Protein AF-A0AAE9XPX9-F1 (afdb_monomer_lite)

pLDDT: mean 82.04, std 15.05, range [32.22, 97.25]

Organism: NCBI:txid3024400

Sequence (185 aa):
MKLAYLGEAKTGGEPWAVAVLVIADPDRHWPAVDKAFVQIRKAHLMPKDRATCTFNPKEIFHGSGTFARDRYEFETRLALLEALTSLPTALGLKLFVAAVPAENCTQEDARTLVLEAYETEEAVALVTDTESSLKASPIGPPLMADRATSPLLQLADIVAFIAKRAAAEKEDTMELYERLLPAFA

Foldseek 3Di:
DKDWAWAWDDDPPAFKTKIKIKIDDCVQPVVVLVVLLLVLLVVLHDPVLSVPDQQQQCCLQPVDPSRNVVVHDNVSSLVSLLSLLLSLVVSVIAMAMEMETPVVDDNVVNVQVSVVCVVVVNFDQYDHDPPDDDDHDDDPDDPDDDSRPDSSNSSRNSLNVLSSVVVVVPPSRVVSNVSNVSNSD

Structure (mmCIF, N/CA/C/O backbone):
data_AF-A0AAE9XPX9-F1
#
_entry.id   AF-A0AAE9XPX9-F1
#
loop_
_atom_site.group_PDB
_atom_site.id
_atom_site.type_symbol
_atom_site.label_atom_id
_atom_site.label_alt_id
_atom_site.label_comp_id
_atom_site.label_asym_id
_atom_site.label_entity_id
_atom_site.label_seq_id
_atom_site.pdbx_PDB_ins_code
_atom_site.Cartn_x
_atom_site.Cartn_y
_atom_site.Cartn_z
_atom_site.occupancy
_atom_site.B_iso_or_equiv
_atom_site.auth_seq_id
_atom_site.auth_comp_id
_atom_site.auth_asym_id
_atom_site.auth_atom_id
_atom_site.pdbx_PDB_model_num
ATOM 1 N N . MET A 1 1 ? -13.663 -13.914 12.545 1.00 78.81 1 MET A N 1
ATOM 2 C CA . MET A 1 1 ? -12.474 -13.344 13.231 1.00 78.81 1 MET A CA 1
ATOM 3 C C . MET A 1 1 ? -11.950 -12.209 12.362 1.00 78.81 1 MET A C 1
ATOM 5 O O . MET A 1 1 ? -12.024 -12.359 11.154 1.00 78.81 1 MET A O 1
ATOM 9 N N . LYS A 1 2 ? -11.465 -11.092 12.916 1.00 85.44 2 LYS A N 1
ATOM 10 C CA . LYS A 1 2 ? -10.826 -10.021 12.125 1.00 85.44 2 LYS A CA 1
ATOM 11 C C . LYS A 1 2 ? -9.328 -9.993 12.428 1.00 85.44 2 LYS A C 1
ATOM 13 O O . LYS A 1 2 ? -8.946 -10.177 13.581 1.00 85.44 2 LYS A O 1
ATOM 18 N N . LEU A 1 3 ? -8.508 -9.787 11.404 1.00 84.44 3 LEU A N 1
ATOM 19 C CA . LEU A 1 3 ? -7.070 -9.551 11.510 1.00 84.44 3 LEU A CA 1
ATOM 20 C C . LEU A 1 3 ? -6.768 -8.108 11.103 1.00 84.44 3 LEU A C 1
ATOM 22 O O . LEU A 1 3 ? -7.425 -7.569 10.211 1.00 84.44 3 LEU A O 1
ATOM 26 N N . ALA A 1 4 ? -5.776 -7.508 11.753 1.00 85.44 4 ALA A N 1
ATOM 27 C CA . ALA A 1 4 ? -5.334 -6.150 11.484 1.00 85.44 4 ALA A CA 1
ATOM 28 C C . ALA A 1 4 ? -3.869 -6.164 11.031 1.00 85.44 4 ALA A C 1
ATOM 30 O O . ALA A 1 4 ? -3.025 -6.791 11.673 1.00 85.44 4 ALA A O 1
ATOM 31 N N . TYR A 1 5 ? -3.577 -5.491 9.920 1.00 87.06 5 TYR A N 1
ATOM 32 C CA . TYR A 1 5 ? -2.234 -5.390 9.347 1.00 87.06 5 TYR A CA 1
ATOM 33 C C . TYR A 1 5 ? -1.791 -3.939 9.383 1.00 87.06 5 TYR A C 1
ATOM 35 O O . TYR A 1 5 ? -2.447 -3.084 8.794 1.00 87.06 5 TYR A O 1
ATOM 43 N N . LEU A 1 6 ? -0.690 -3.678 10.081 1.00 87.50 6 LEU A N 1
ATOM 44 C CA . LEU A 1 6 ? -0.145 -2.340 10.257 1.00 87.50 6 LEU A CA 1
ATOM 45 C C . LEU A 1 6 ? 1.004 -2.114 9.270 1.00 87.50 6 LEU A C 1
ATOM 47 O O . LEU A 1 6 ? 2.028 -2.791 9.348 1.00 87.50 6 LEU A O 1
ATOM 51 N N . GLY A 1 7 ? 0.813 -1.178 8.348 1.00 84.88 7 GLY A N 1
ATOM 52 C CA . GLY A 1 7 ? 1.843 -0.659 7.457 1.00 84.88 7 GLY A CA 1
ATOM 53 C C . GLY A 1 7 ? 2.277 0.720 7.922 1.00 84.88 7 GLY A C 1
ATOM 54 O O . GLY A 1 7 ? 1.459 1.513 8.383 1.00 84.88 7 GLY A O 1
ATOM 55 N N . GLU A 1 8 ? 3.563 1.020 7.805 1.00 86.25 8 GLU A N 1
ATOM 56 C CA . GLU A 1 8 ? 4.108 2.282 8.294 1.00 86.25 8 GLU A CA 1
ATOM 57 C C . GLU A 1 8 ? 5.071 2.880 7.275 1.00 86.25 8 GLU A C 1
ATOM 59 O O . GLU A 1 8 ? 5.877 2.187 6.648 1.00 86.25 8 GLU A O 1
ATOM 64 N N . ALA A 1 9 ? 5.015 4.199 7.133 1.00 83.50 9 ALA A N 1
ATOM 65 C CA . ALA A 1 9 ? 5.907 4.945 6.270 1.00 83.50 9 ALA A CA 1
ATOM 66 C C . ALA A 1 9 ? 6.604 6.042 7.078 1.00 83.50 9 ALA A C 1
ATOM 68 O O . ALA A 1 9 ? 6.026 7.085 7.379 1.00 83.50 9 ALA A O 1
ATOM 69 N N . LYS A 1 10 ? 7.889 5.815 7.371 1.00 77.38 10 LYS A N 1
ATOM 70 C CA . LYS A 1 10 ? 8.820 6.829 7.872 1.00 77.38 10 LYS A CA 1
ATOM 71 C C . LYS A 1 10 ? 10.143 6.726 7.125 1.00 77.38 10 LYS A C 1
ATOM 73 O O . LYS A 1 10 ? 10.694 5.641 6.948 1.00 77.38 10 LYS A O 1
ATOM 78 N N . THR A 1 11 ? 10.665 7.860 6.691 1.00 64.19 11 THR A N 1
ATOM 79 C CA . THR A 1 11 ? 12.000 7.961 6.095 1.00 64.19 11 THR A CA 1
ATOM 80 C C . THR A 1 11 ? 12.722 9.124 6.752 1.00 64.19 11 THR A C 1
ATOM 82 O O . THR A 1 11 ? 12.109 10.136 7.086 1.00 64.19 11 THR A O 1
ATOM 85 N N . GLY A 1 12 ? 14.018 8.952 7.021 1.00 67.50 12 GLY A N 1
ATOM 86 C CA . GLY A 1 12 ? 14.812 9.973 7.701 1.00 67.50 12 GLY A CA 1
ATOM 87 C C . GLY A 1 12 ? 14.760 11.300 6.942 1.00 67.50 12 GLY A C 1
ATOM 88 O O . GLY A 1 12 ? 15.121 11.338 5.769 1.00 67.50 12 GLY A O 1
ATOM 89 N N . GLY A 1 13 ? 14.302 12.357 7.616 1.00 74.75 13 GLY A N 1
ATOM 90 C CA . GLY A 1 13 ? 14.213 13.711 7.064 1.00 74.75 13 GLY A CA 1
ATOM 91 C C . GLY A 1 13 ? 12.914 14.056 6.326 1.00 74.75 13 GLY A C 1
ATOM 92 O O . GLY A 1 13 ? 12.834 15.143 5.767 1.00 74.75 13 GLY A O 1
ATOM 93 N N . GLU A 1 14 ? 11.907 13.177 6.302 1.00 78.00 14 GLU A N 1
ATOM 94 C CA . GLU A 1 14 ? 10.596 13.508 5.723 1.00 78.00 14 GLU A CA 1
ATOM 95 C C . GLU A 1 14 ? 9.647 14.144 6.753 1.00 78.00 14 GLU A C 1
ATOM 97 O O . GLU A 1 14 ? 9.681 13.750 7.919 1.00 78.00 14 GLU A O 1
ATOM 102 N N . PRO A 1 15 ? 8.783 1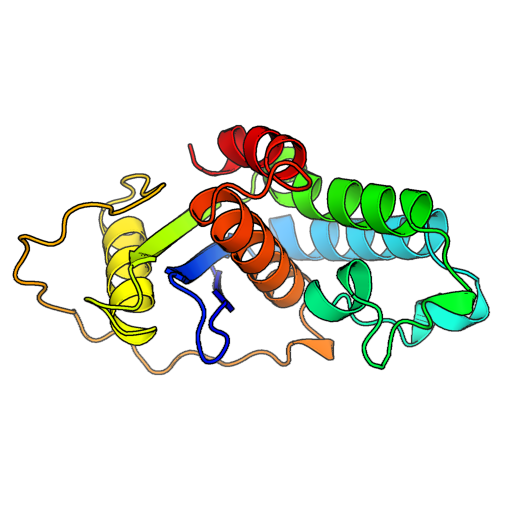5.093 6.336 1.00 85.38 15 PRO A N 1
ATOM 103 C CA . PRO A 1 15 ? 7.971 15.897 7.250 1.00 85.38 15 PRO A CA 1
ATOM 104 C C . PRO A 1 15 ? 6.750 15.167 7.817 1.00 85.38 15 PRO A C 1
ATOM 106 O O . PRO A 1 15 ? 6.039 15.750 8.622 1.00 85.38 15 PRO A O 1
ATOM 109 N N . TRP A 1 16 ? 6.505 13.908 7.441 1.00 86.19 16 TRP A N 1
ATOM 110 C CA . TRP A 1 16 ? 5.328 13.149 7.870 1.00 86.19 16 TRP A CA 1
ATOM 111 C C . TRP A 1 16 ? 5.694 11.728 8.298 1.00 86.19 16 TRP A C 1
ATOM 113 O O . TRP A 1 16 ? 6.462 11.037 7.622 1.00 86.19 16 TRP A O 1
ATOM 123 N N . ALA A 1 17 ? 5.095 11.278 9.398 1.00 87.06 17 ALA A N 1
ATOM 124 C CA . ALA A 1 17 ? 5.004 9.873 9.769 1.00 87.06 17 ALA A CA 1
ATOM 125 C C . ALA A 1 17 ? 3.582 9.380 9.487 1.00 87.06 17 ALA A C 1
ATOM 127 O O . ALA A 1 17 ? 2.612 10.034 9.866 1.00 87.06 17 ALA A O 1
ATOM 128 N N . VAL A 1 18 ? 3.461 8.235 8.811 1.00 88.06 18 VAL A N 1
ATOM 129 C CA . VAL A 1 18 ? 2.159 7.651 8.465 1.00 88.06 18 VAL A CA 1
ATOM 130 C C . VAL A 1 18 ? 2.067 6.213 8.948 1.00 88.06 18 VAL A C 1
ATOM 132 O O . VAL A 1 18 ? 2.993 5.430 8.731 1.00 88.06 18 VAL A O 1
ATOM 135 N N . ALA A 1 19 ? 0.933 5.870 9.550 1.00 89.69 19 ALA A N 1
ATOM 136 C CA . ALA A 1 19 ? 0.540 4.514 9.899 1.00 89.69 19 ALA A CA 1
ATOM 137 C C . ALA A 1 19 ? -0.789 4.171 9.219 1.00 89.69 19 ALA A C 1
ATOM 139 O O . ALA A 1 19 ? -1.696 4.999 9.143 1.00 89.69 19 ALA A O 1
ATOM 140 N N . VAL A 1 20 ? -0.902 2.946 8.717 1.00 89.88 20 VAL A N 1
ATOM 141 C CA . VAL A 1 20 ? -2.097 2.431 8.049 1.00 89.88 20 VAL A CA 1
ATOM 142 C C . VAL A 1 20 ? -2.462 1.089 8.639 1.00 89.88 20 VAL A C 1
ATOM 144 O O . VAL A 1 20 ? -1.634 0.182 8.669 1.00 89.88 20 VAL A O 1
ATOM 147 N N . LEU A 1 21 ? -3.717 0.938 9.041 1.00 89.81 21 LEU A N 1
ATOM 148 C CA . LEU A 1 21 ? -4.274 -0.321 9.503 1.00 89.81 21 LEU A CA 1
ATOM 149 C C . LEU A 1 21 ? -5.244 -0.874 8.457 1.00 89.81 21 LEU A C 1
ATOM 151 O O . LEU A 1 21 ? -6.243 -0.237 8.132 1.00 89.81 21 LEU A O 1
ATOM 155 N N . VAL A 1 22 ? -4.968 -2.072 7.946 1.00 90.06 22 VAL A N 1
ATOM 156 C CA . VAL A 1 22 ? -5.873 -2.815 7.057 1.00 90.06 22 VAL A CA 1
ATOM 157 C C . VAL A 1 22 ? -6.615 -3.859 7.879 1.00 90.06 22 VAL A C 1
ATOM 159 O O . VAL A 1 22 ? -5.985 -4.748 8.457 1.00 90.06 22 VAL A O 1
ATOM 162 N N . ILE A 1 23 ? -7.946 -3.792 7.903 1.00 89.81 23 ILE A N 1
ATOM 163 C CA . ILE A 1 23 ? -8.786 -4.777 8.588 1.00 89.81 23 ILE A CA 1
ATOM 164 C C . ILE A 1 23 ? -9.313 -5.797 7.587 1.00 89.81 23 ILE A C 1
ATOM 166 O O . ILE A 1 23 ? -10.008 -5.454 6.630 1.00 89.81 23 ILE A O 1
ATOM 170 N N . ALA A 1 24 ? -9.026 -7.071 7.842 1.00 89.69 24 ALA A N 1
ATOM 171 C CA . ALA A 1 24 ? -9.445 -8.168 6.987 1.00 89.69 24 ALA A CA 1
ATOM 172 C C . ALA A 1 24 ? -10.096 -9.299 7.793 1.00 89.69 24 ALA A C 1
ATOM 174 O O . ALA A 1 24 ? -9.548 -9.806 8.769 1.00 89.69 24 ALA A O 1
ATOM 175 N N . ASP A 1 25 ? -11.264 -9.742 7.341 1.00 91.38 25 ASP A N 1
ATOM 176 C CA . ASP A 1 25 ? -11.732 -11.112 7.573 1.00 91.38 25 ASP A CA 1
ATOM 177 C C . ASP A 1 25 ? -10.852 -12.097 6.766 1.00 91.38 25 ASP A C 1
ATOM 179 O O . ASP A 1 25 ? -10.795 -11.962 5.538 1.00 91.38 25 ASP A O 1
ATOM 183 N N . PRO A 1 26 ? -10.140 -13.037 7.413 1.00 88.50 26 PRO A N 1
ATOM 184 C CA . PRO A 1 26 ? -9.205 -13.929 6.736 1.00 88.50 26 PRO A CA 1
ATOM 185 C C . PRO A 1 26 ? -9.904 -14.916 5.798 1.00 88.50 26 PRO A C 1
ATOM 187 O O . PRO A 1 26 ? -9.384 -15.181 4.717 1.00 88.50 26 PRO A O 1
ATOM 190 N N . ASP A 1 27 ? -11.088 -15.408 6.159 1.00 90.69 27 ASP A N 1
ATOM 191 C CA . ASP A 1 27 ? -11.805 -16.413 5.370 1.00 90.69 27 ASP A CA 1
ATOM 192 C C . ASP A 1 27 ? -12.381 -15.789 4.097 1.00 90.69 27 ASP A C 1
ATOM 194 O O . ASP A 1 27 ? -12.385 -16.400 3.025 1.00 90.69 27 ASP A O 1
ATOM 198 N N . ARG A 1 28 ? -12.834 -14.535 4.199 1.00 93.25 28 ARG A N 1
ATOM 199 C CA . ARG A 1 28 ? -13.409 -13.803 3.070 1.00 93.25 28 ARG A CA 1
ATOM 200 C C . ARG A 1 28 ? -12.356 -13.140 2.189 1.00 93.25 28 ARG A C 1
ATOM 202 O O . ARG A 1 28 ? -12.423 -13.250 0.965 1.00 93.25 28 ARG A O 1
ATOM 209 N N . HIS A 1 29 ? -11.432 -12.386 2.779 1.00 94.81 29 HIS A N 1
ATOM 210 C CA . HIS A 1 29 ? -10.586 -11.481 2.003 1.00 94.81 29 HIS A CA 1
ATOM 211 C C . HIS A 1 29 ? -9.281 -12.120 1.562 1.00 94.81 29 HIS A C 1
ATOM 213 O O . HIS A 1 29 ? -8.816 -11.805 0.471 1.00 94.81 29 HIS A O 1
ATOM 219 N N . TRP A 1 30 ? -8.685 -13.016 2.352 1.00 93.12 30 TRP A N 1
ATOM 220 C CA . TRP A 1 30 ? -7.350 -13.525 2.036 1.00 93.12 30 TRP A CA 1
ATOM 221 C C . TRP A 1 30 ? -7.285 -14.240 0.674 1.00 93.12 30 TRP A C 1
ATOM 223 O O . TRP A 1 30 ? -6.428 -13.864 -0.130 1.00 93.12 30 TRP A O 1
ATOM 233 N N . PRO A 1 31 ? -8.229 -15.139 0.312 1.00 94.88 31 PRO A N 1
ATOM 234 C CA . PRO A 1 31 ? -8.237 -15.750 -1.020 1.00 94.88 31 PRO A CA 1
ATOM 235 C C . PRO A 1 31 ? -8.442 -14.732 -2.151 1.00 94.88 31 PRO A C 1
ATOM 237 O O . PRO A 1 31 ? -7.892 -14.883 -3.242 1.00 94.88 31 PRO A O 1
ATOM 240 N N . ALA A 1 32 ? -9.240 -13.688 -1.907 1.00 96.12 32 ALA A N 1
ATOM 241 C CA . ALA A 1 32 ? -9.528 -12.658 -2.899 1.00 96.12 32 ALA A CA 1
ATOM 242 C C . ALA A 1 32 ? -8.317 -11.744 -3.138 1.00 96.12 32 ALA A C 1
ATOM 244 O O . ALA A 1 32 ? -7.977 -11.470 -4.290 1.00 96.12 32 ALA A O 1
ATOM 245 N N . VAL A 1 33 ? -7.638 -11.332 -2.064 1.00 95.38 33 VAL A N 1
ATOM 246 C CA . VAL A 1 33 ? -6.409 -10.533 -2.120 1.00 95.38 33 VAL A CA 1
ATOM 247 C C . VAL A 1 33 ? -5.299 -11.322 -2.804 1.00 95.38 33 VAL A C 1
ATOM 249 O O . VAL A 1 33 ? -4.677 -10.805 -3.729 1.00 95.38 33 VAL A O 1
ATOM 252 N N . ASP A 1 34 ? -5.077 -12.580 -2.414 1.00 94.69 34 ASP A N 1
ATOM 253 C CA . ASP A 1 34 ? -4.043 -13.421 -3.024 1.00 94.69 34 ASP A CA 1
ATOM 254 C C . ASP A 1 34 ? -4.282 -13.597 -4.531 1.00 94.69 34 ASP A C 1
ATOM 256 O O . ASP A 1 34 ? -3.408 -13.318 -5.360 1.00 94.69 34 ASP A O 1
ATOM 260 N N . LYS A 1 35 ? -5.524 -13.926 -4.912 1.00 96.50 35 LYS A N 1
ATOM 261 C CA . LYS A 1 35 ? -5.923 -14.008 -6.319 1.00 96.50 35 LYS A CA 1
ATOM 262 C C . LYS A 1 35 ? -5.666 -12.693 -7.054 1.00 96.50 35 LYS A C 1
ATOM 264 O O . LYS A 1 35 ? -5.147 -12.727 -8.171 1.00 96.50 35 LYS A O 1
ATOM 269 N N . ALA A 1 36 ? -6.015 -11.552 -6.462 1.00 96.94 36 ALA A N 1
ATOM 270 C CA . ALA A 1 36 ? -5.811 -10.246 -7.077 1.00 96.94 36 ALA A CA 1
ATOM 271 C C . ALA A 1 36 ? -4.320 -9.937 -7.283 1.00 96.94 36 ALA A C 1
ATOM 273 O O . ALA A 1 36 ? -3.926 -9.556 -8.384 1.00 96.94 36 ALA A O 1
ATOM 274 N N . PHE A 1 37 ? -3.470 -10.208 -6.289 1.00 95.56 37 PHE A N 1
ATOM 275 C CA . PHE A 1 37 ? -2.017 -10.051 -6.406 1.00 95.56 37 PHE A CA 1
ATOM 276 C C . PHE A 1 37 ? -1.440 -10.918 -7.529 1.00 95.56 37 PHE A C 1
ATOM 278 O O . PHE A 1 37 ? -0.629 -10.442 -8.324 1.00 95.56 37 PHE A O 1
ATOM 285 N N . VAL A 1 38 ? -1.890 -12.171 -7.660 1.00 95.69 38 VAL A N 1
ATOM 286 C CA . VAL A 1 38 ? -1.485 -13.044 -8.773 1.00 95.69 38 VAL A CA 1
ATOM 287 C C . VAL A 1 38 ? -1.879 -12.444 -10.126 1.00 95.69 38 VAL A C 1
ATOM 289 O O . VAL A 1 38 ? -1.078 -12.489 -11.063 1.00 95.69 38 VAL A O 1
ATOM 292 N N . GLN A 1 39 ? -3.083 -11.878 -10.253 1.00 97.25 39 GLN A N 1
ATOM 293 C CA . GLN A 1 39 ? -3.512 -11.242 -11.504 1.00 97.25 39 GLN A CA 1
ATOM 294 C C . GLN A 1 39 ? -2.709 -9.978 -11.813 1.00 97.25 39 GLN A C 1
ATOM 296 O O . GLN A 1 39 ? -2.232 -9.831 -12.936 1.00 97.25 39 GLN A O 1
ATOM 301 N N . ILE A 1 40 ? -2.471 -9.122 -10.819 1.00 96.62 40 ILE A N 1
ATOM 302 C CA . ILE A 1 40 ? -1.656 -7.911 -10.969 1.00 96.62 40 ILE A CA 1
ATOM 303 C C . ILE A 1 40 ? -0.234 -8.276 -11.412 1.00 96.62 40 ILE A C 1
ATOM 305 O O . ILE A 1 40 ? 0.278 -7.717 -12.381 1.00 96.62 40 ILE A O 1
ATOM 309 N N . ARG A 1 41 ? 0.392 -9.288 -10.793 1.00 95.50 41 ARG A N 1
ATOM 310 C CA . ARG A 1 41 ? 1.709 -9.785 -11.228 1.00 95.50 41 ARG A CA 1
ATOM 311 C C . ARG A 1 41 ? 1.689 -10.250 -12.682 1.00 95.50 41 ARG A C 1
ATOM 313 O O . ARG A 1 41 ? 2.619 -9.971 -13.431 1.00 95.50 41 ARG A O 1
ATOM 320 N N . LYS A 1 42 ? 0.644 -10.966 -13.104 1.00 96.44 42 LYS A N 1
ATOM 321 C CA . LYS A 1 42 ? 0.519 -11.426 -14.495 1.00 96.44 42 LYS A CA 1
ATOM 322 C C . LYS A 1 42 ? 0.357 -10.269 -15.478 1.00 96.44 42 LYS A C 1
ATOM 324 O O . LYS A 1 42 ? 0.953 -10.338 -16.551 1.00 96.44 42 LYS A O 1
ATOM 329 N N . ALA A 1 43 ? -0.417 -9.252 -15.110 1.00 96.69 43 ALA A N 1
ATOM 330 C CA . ALA A 1 43 ? -0.726 -8.108 -15.958 1.00 96.69 43 ALA A CA 1
ATOM 331 C C . ALA A 1 43 ? 0.455 -7.138 -16.105 1.00 96.69 43 ALA A C 1
ATOM 333 O O . ALA A 1 43 ? 0.727 -6.683 -17.211 1.00 96.69 43 ALA A O 1
ATOM 334 N N . HIS A 1 44 ? 1.177 -6.860 -15.016 1.00 95.00 44 HIS A N 1
ATOM 335 C CA . HIS A 1 44 ? 2.163 -5.775 -14.982 1.00 95.00 44 HIS A CA 1
ATOM 336 C C . HIS A 1 44 ? 3.622 -6.244 -14.961 1.00 95.00 44 HIS A C 1
ATOM 338 O O . HIS A 1 44 ? 4.512 -5.449 -15.252 1.00 95.00 44 HIS A O 1
ATOM 344 N N . LEU A 1 45 ? 3.899 -7.512 -14.624 1.00 93.88 45 LEU A N 1
ATOM 345 C CA . LEU A 1 45 ? 5.271 -8.019 -14.520 1.00 93.88 45 LEU A CA 1
ATOM 346 C C . LEU A 1 45 ? 5.643 -8.958 -15.665 1.00 93.88 45 LEU A C 1
ATOM 348 O O . LEU A 1 45 ? 4.858 -9.815 -16.103 1.00 93.88 45 LEU A O 1
ATOM 352 N N . MET A 1 46 ? 6.908 -8.865 -16.079 1.00 94.06 46 MET A N 1
ATOM 353 C CA . MET A 1 46 ? 7.518 -9.821 -16.997 1.00 94.06 46 MET A CA 1
ATOM 354 C C . MET A 1 46 ? 7.485 -11.232 -16.392 1.00 94.06 46 MET A C 1
ATOM 356 O O . MET A 1 46 ? 7.699 -11.379 -15.187 1.00 94.06 46 MET A O 1
ATOM 360 N N . PRO A 1 47 ? 7.299 -12.298 -17.198 1.00 95.06 47 PRO A N 1
ATOM 361 C CA . PRO A 1 47 ? 7.188 -13.669 -16.694 1.00 95.06 47 PRO A CA 1
ATOM 362 C C . PRO A 1 47 ? 8.285 -14.089 -15.708 1.00 95.06 47 PRO A C 1
ATOM 364 O O . PRO A 1 47 ? 7.979 -14.720 -14.700 1.00 95.06 47 PRO A O 1
ATOM 367 N N . LYS A 1 48 ? 9.536 -13.685 -15.966 1.00 93.62 48 LYS A N 1
ATOM 368 C CA . LYS A 1 48 ? 10.707 -14.001 -15.132 1.00 93.62 48 LYS A CA 1
ATOM 369 C C . LYS A 1 48 ? 10.686 -13.373 -13.732 1.00 93.62 48 LYS A C 1
ATOM 371 O O . LYS A 1 48 ? 11.342 -13.896 -12.844 1.00 93.62 48 LYS A O 1
ATOM 376 N N . ASP A 1 49 ? 9.930 -12.295 -13.533 1.00 91.94 49 ASP A N 1
ATOM 377 C CA . ASP A 1 49 ? 9.904 -11.550 -12.267 1.00 91.94 49 ASP A CA 1
ATOM 378 C C . ASP A 1 49 ? 8.691 -11.915 -11.393 1.00 91.94 49 ASP A C 1
ATOM 380 O O . ASP A 1 49 ? 8.663 -11.619 -10.201 1.00 91.94 49 ASP A O 1
ATOM 384 N N . ARG A 1 50 ? 7.678 -12.588 -11.958 1.00 92.69 50 ARG A N 1
ATOM 385 C CA . ARG A 1 50 ? 6.395 -12.860 -11.278 1.00 92.69 50 ARG A CA 1
ATOM 386 C C . ARG A 1 50 ? 6.531 -13.693 -10.004 1.00 92.69 50 ARG A C 1
ATOM 388 O O . ARG A 1 50 ? 5.728 -13.521 -9.094 1.00 92.69 50 ARG A O 1
ATOM 395 N N . ALA A 1 51 ? 7.492 -14.614 -9.959 1.00 87.88 51 ALA A N 1
ATOM 396 C CA . ALA A 1 51 ? 7.662 -15.531 -8.831 1.00 87.88 51 ALA A CA 1
ATOM 397 C C . ALA A 1 51 ? 8.417 -14.900 -7.651 1.00 87.88 51 ALA A C 1
ATOM 399 O O . ALA A 1 51 ? 8.219 -15.311 -6.513 1.00 87.88 51 ALA A O 1
ATOM 400 N N . THR A 1 52 ? 9.276 -13.917 -7.918 1.00 85.38 52 THR A N 1
ATOM 401 C CA . THR A 1 52 ? 10.200 -13.346 -6.927 1.00 85.38 52 THR A CA 1
ATOM 402 C C . THR A 1 52 ? 9.832 -11.923 -6.517 1.00 85.38 52 THR A C 1
ATOM 404 O O . THR A 1 52 ? 10.402 -11.397 -5.566 1.00 85.38 52 THR A O 1
ATOM 407 N N . CYS A 1 53 ? 8.900 -11.278 -7.223 1.00 87.69 53 CYS A N 1
ATOM 408 C CA . CYS A 1 53 ? 8.524 -9.899 -6.944 1.00 87.69 53 CYS A CA 1
ATOM 409 C C . CYS A 1 53 ? 7.685 -9.781 -5.662 1.00 87.69 53 CYS A C 1
ATOM 411 O O . CYS A 1 53 ? 6.558 -10.281 -5.573 1.00 87.69 53 CYS A O 1
ATOM 413 N N . THR A 1 54 ? 8.240 -9.052 -4.695 1.00 90.94 54 THR A N 1
ATOM 414 C CA . THR A 1 54 ? 7.519 -8.495 -3.547 1.00 90.94 54 THR A CA 1
ATOM 415 C C . THR A 1 54 ? 7.184 -7.044 -3.869 1.00 90.94 54 THR A C 1
ATOM 417 O O . THR A 1 54 ? 8.055 -6.294 -4.308 1.00 90.94 54 THR A O 1
ATOM 420 N N . PHE A 1 55 ? 5.934 -6.627 -3.674 1.00 92.25 55 PHE A N 1
ATOM 421 C CA . PHE A 1 55 ? 5.534 -5.254 -3.953 1.00 92.25 55 PHE A CA 1
ATOM 422 C C . PHE A 1 55 ? 5.967 -4.340 -2.808 1.00 92.25 55 PHE A C 1
ATOM 424 O O . PHE A 1 55 ? 5.272 -4.185 -1.809 1.00 92.25 55 PHE A O 1
ATOM 431 N N . ASN A 1 56 ? 7.144 -3.736 -2.959 1.00 91.12 56 ASN A N 1
ATOM 432 C CA . ASN A 1 56 ? 7.592 -2.638 -2.117 1.00 91.12 56 ASN A CA 1
ATOM 433 C C . ASN A 1 56 ? 7.299 -1.304 -2.829 1.00 91.12 56 ASN A C 1
ATOM 435 O O . ASN A 1 56 ? 7.816 -1.084 -3.928 1.00 91.12 56 ASN A O 1
ATOM 439 N N . PRO A 1 57 ? 6.518 -0.387 -2.233 1.00 90.44 57 PRO A N 1
ATOM 440 C CA . PRO A 1 57 ? 6.105 0.837 -2.916 1.00 90.44 57 PRO A CA 1
ATOM 441 C C . PRO A 1 57 ? 7.286 1.750 -3.260 1.00 90.44 57 PRO A C 1
ATOM 443 O O . PRO A 1 57 ? 7.328 2.313 -4.352 1.00 90.44 57 PRO A O 1
ATOM 446 N N . LYS A 1 58 ? 8.298 1.839 -2.386 1.00 88.06 58 LYS A N 1
ATOM 447 C CA . LYS A 1 58 ? 9.513 2.622 -2.649 1.00 88.06 58 LYS A CA 1
ATOM 448 C C . LYS A 1 58 ? 10.281 2.053 -3.840 1.00 88.06 58 LYS A C 1
ATOM 450 O O . LYS A 1 58 ? 10.810 2.819 -4.640 1.00 88.06 58 LYS A O 1
ATOM 455 N N . GLU A 1 59 ? 10.332 0.732 -3.984 1.00 88.81 59 GLU A N 1
ATOM 456 C CA . GLU A 1 59 ? 11.006 0.096 -5.118 1.00 88.81 59 GLU A CA 1
ATOM 457 C C . GLU A 1 59 ? 10.223 0.236 -6.420 1.00 88.81 59 GLU A C 1
ATOM 459 O O . GLU A 1 59 ? 10.827 0.543 -7.442 1.00 88.81 59 GLU A O 1
ATOM 464 N N . ILE A 1 60 ? 8.897 0.093 -6.394 1.00 90.19 60 ILE A N 1
ATOM 465 C CA . ILE A 1 60 ? 8.062 0.325 -7.581 1.00 90.19 60 ILE A CA 1
ATOM 466 C C . ILE A 1 60 ? 8.194 1.789 -8.030 1.00 90.19 60 ILE A C 1
ATOM 468 O O . ILE A 1 60 ? 8.380 2.076 -9.214 1.00 90.19 60 ILE A O 1
ATOM 472 N N . PHE A 1 61 ? 8.179 2.730 -7.086 1.00 85.50 61 PHE A N 1
ATOM 473 C CA . PHE A 1 61 ? 8.211 4.156 -7.391 1.00 85.50 61 PHE A CA 1
ATOM 474 C C . PHE A 1 61 ? 9.613 4.669 -7.774 1.00 85.50 61 PHE A C 1
ATOM 476 O O . PHE A 1 61 ? 9.775 5.355 -8.785 1.00 85.50 61 PHE A O 1
ATOM 483 N N . HIS A 1 62 ? 10.654 4.313 -7.014 1.00 82.12 62 HIS A N 1
ATOM 484 C CA . HIS A 1 62 ? 12.015 4.837 -7.201 1.00 82.12 62 HIS A CA 1
ATOM 485 C C . HIS A 1 62 ? 12.991 3.862 -7.881 1.00 82.12 62 HIS A C 1
ATOM 487 O O . HIS A 1 62 ? 13.955 4.323 -8.499 1.00 82.12 62 HIS A O 1
ATOM 493 N N . GLY A 1 63 ? 12.750 2.547 -7.819 1.00 74.25 63 GLY A N 1
ATOM 494 C CA . GLY A 1 63 ? 13.586 1.531 -8.474 1.00 74.25 63 GLY A CA 1
ATOM 495 C C . GLY A 1 63 ? 14.822 1.076 -7.697 1.00 74.25 63 GLY A C 1
ATOM 496 O O . GLY A 1 63 ? 15.868 0.877 -8.303 1.00 74.25 63 GLY A O 1
ATOM 497 N N . SER A 1 64 ? 14.757 0.981 -6.367 1.00 65.69 64 SER A N 1
ATOM 498 C CA . SER A 1 64 ? 15.952 0.933 -5.506 1.00 65.69 64 SER A CA 1
ATOM 499 C C . SER A 1 64 ? 16.535 -0.453 -5.176 1.00 65.69 64 SER A C 1
ATOM 501 O O . SER A 1 64 ? 17.377 -0.524 -4.284 1.00 65.69 64 SER A O 1
ATOM 503 N N . GLY A 1 65 ? 16.122 -1.549 -5.824 1.00 69.25 65 GLY A N 1
ATOM 504 C CA . GLY A 1 65 ? 16.621 -2.876 -5.428 1.00 69.25 65 GLY A CA 1
ATOM 505 C C . GLY A 1 65 ? 16.001 -4.056 -6.167 1.00 69.25 65 GLY A C 1
ATOM 506 O O . GLY A 1 65 ? 16.520 -4.487 -7.193 1.00 69.25 65 GLY A O 1
ATOM 507 N N . THR A 1 66 ? 14.908 -4.609 -5.639 1.00 70.75 66 THR A N 1
ATOM 508 C CA . THR A 1 66 ? 14.310 -5.846 -6.183 1.00 70.75 66 THR A CA 1
ATOM 509 C C . THR A 1 66 ? 13.469 -5.618 -7.440 1.00 70.75 66 THR A C 1
ATOM 511 O O . THR A 1 66 ? 13.227 -6.543 -8.219 1.00 70.75 66 THR A O 1
ATOM 514 N N . PHE A 1 67 ? 13.074 -4.367 -7.679 1.00 82.81 67 PHE A N 1
ATOM 515 C CA . PHE A 1 67 ? 12.351 -3.946 -8.869 1.00 82.81 67 PHE A CA 1
ATOM 516 C C . PHE A 1 67 ? 13.304 -3.264 -9.858 1.00 82.81 67 PHE A C 1
ATOM 518 O O . PHE A 1 67 ? 13.691 -2.108 -9.685 1.00 82.81 67 PHE A O 1
ATOM 525 N N . ALA A 1 68 ? 13.705 -4.000 -10.893 1.00 85.00 68 ALA A N 1
ATOM 526 C CA . ALA A 1 68 ? 14.644 -3.537 -11.914 1.00 85.00 68 ALA A CA 1
ATOM 527 C C . ALA A 1 68 ? 14.011 -2.454 -12.806 1.00 85.00 68 ALA A C 1
ATOM 529 O O . ALA A 1 68 ? 13.326 -2.750 -13.785 1.00 85.00 68 ALA A O 1
ATOM 530 N N . ARG A 1 69 ? 14.207 -1.192 -12.419 1.00 84.56 69 ARG A N 1
ATOM 531 C CA . ARG A 1 69 ? 13.584 -0.010 -13.035 1.00 84.56 69 ARG A CA 1
ATOM 532 C C . ARG A 1 69 ? 13.886 0.146 -14.521 1.00 84.56 69 ARG A C 1
ATOM 534 O O . ARG A 1 69 ? 13.037 0.630 -15.253 1.00 84.56 69 ARG A O 1
ATOM 541 N N . ASP A 1 70 ? 15.062 -0.275 -14.960 1.00 87.38 70 ASP A N 1
ATOM 542 C CA . ASP A 1 70 ? 15.476 -0.300 -16.365 1.00 87.38 70 ASP A CA 1
ATOM 543 C C . ASP A 1 70 ? 14.613 -1.227 -17.235 1.00 87.38 70 ASP A C 1
ATOM 545 O O . ASP A 1 70 ? 14.554 -1.058 -18.448 1.00 87.38 70 ASP A O 1
ATOM 549 N N . ARG A 1 71 ? 13.921 -2.197 -16.624 1.00 89.69 71 ARG A N 1
ATOM 550 C CA . ARG A 1 71 ? 13.022 -3.127 -17.323 1.00 89.69 71 ARG A CA 1
ATOM 551 C C . ARG A 1 71 ? 11.562 -2.680 -17.326 1.00 89.69 71 ARG A C 1
ATOM 553 O O . ARG A 1 71 ? 10.759 -3.299 -18.019 1.00 89.69 71 ARG A O 1
ATOM 560 N N . TYR A 1 72 ? 11.210 -1.663 -16.542 1.00 91.12 72 TYR A N 1
ATOM 561 C CA . TYR A 1 72 ? 9.829 -1.240 -16.329 1.00 91.12 72 TYR A CA 1
ATOM 562 C C . TYR A 1 72 ? 9.689 0.273 -16.491 1.00 91.12 72 TYR A C 1
ATOM 564 O O . TYR A 1 72 ? 10.062 1.054 -15.608 1.00 91.12 72 TYR A O 1
ATOM 572 N N . GLU A 1 73 ? 9.074 0.666 -17.603 1.00 91.12 73 GLU A N 1
ATOM 573 C CA . GLU A 1 73 ? 8.728 2.056 -17.891 1.00 91.12 73 GLU A CA 1
ATOM 574 C C . GLU A 1 73 ? 7.922 2.687 -16.750 1.00 91.12 73 GLU A C 1
ATOM 576 O O . GLU A 1 73 ? 7.173 2.010 -16.039 1.00 91.12 73 GLU A O 1
ATOM 581 N N . PHE A 1 74 ? 8.075 4.001 -16.562 1.00 88.44 74 PHE A N 1
ATOM 582 C CA . PHE A 1 74 ? 7.401 4.727 -15.479 1.00 88.44 74 PHE A CA 1
ATOM 583 C C . PHE A 1 74 ? 5.882 4.517 -15.489 1.00 88.44 74 PHE A C 1
ATOM 585 O O . PHE A 1 74 ? 5.330 4.154 -14.455 1.00 88.44 74 PHE A O 1
ATOM 592 N N . GLU A 1 75 ? 5.248 4.596 -16.659 1.00 88.50 75 GLU A N 1
ATOM 593 C CA . GLU A 1 75 ? 3.809 4.347 -16.828 1.00 88.50 75 GLU A CA 1
ATOM 594 C C . GLU A 1 75 ? 3.387 2.946 -16.365 1.00 88.50 75 GLU A C 1
ATOM 596 O O . GLU A 1 75 ? 2.354 2.771 -15.727 1.00 88.50 75 GLU A O 1
ATOM 601 N N . THR A 1 76 ? 4.217 1.925 -16.611 1.00 90.94 76 THR A N 1
ATOM 602 C CA . THR A 1 76 ? 3.927 0.558 -16.143 1.00 90.94 76 THR A CA 1
ATOM 603 C C . THR A 1 76 ? 3.992 0.467 -14.620 1.00 90.94 76 THR A C 1
ATOM 605 O O . THR A 1 76 ? 3.202 -0.250 -14.005 1.00 90.94 76 THR A O 1
ATOM 608 N N . ARG A 1 77 ? 4.921 1.201 -13.998 1.00 91.62 77 ARG A N 1
ATOM 609 C CA . ARG A 1 77 ? 5.077 1.257 -12.537 1.00 91.62 77 ARG A CA 1
ATOM 610 C C . ARG A 1 77 ? 3.933 2.027 -11.885 1.00 91.62 77 ARG A C 1
ATOM 612 O O . ARG A 1 77 ? 3.444 1.596 -10.844 1.00 91.62 77 ARG A O 1
ATOM 619 N N . LEU A 1 78 ? 3.476 3.106 -12.516 1.00 88.94 78 LEU A N 1
ATOM 620 C CA . LEU A 1 78 ? 2.314 3.864 -12.067 1.00 88.94 78 LEU A CA 1
ATOM 621 C C . LEU A 1 78 ? 1.034 3.025 -12.166 1.00 88.94 78 LEU A C 1
ATOM 623 O O . LEU A 1 78 ? 0.334 2.884 -11.169 1.00 88.94 78 LEU A O 1
ATOM 627 N N . ALA A 1 79 ? 0.802 2.363 -13.303 1.00 91.69 79 ALA A N 1
ATOM 628 C CA . ALA A 1 79 ? -0.334 1.458 -13.484 1.00 91.69 79 ALA A CA 1
ATOM 629 C C . ALA A 1 79 ? -0.315 0.280 -12.490 1.00 91.69 79 ALA A C 1
ATOM 631 O O . ALA A 1 79 ? -1.360 -0.170 -12.024 1.00 91.69 79 ALA A O 1
ATOM 632 N N . LEU A 1 80 ? 0.874 -0.220 -12.131 1.00 93.88 80 LEU A N 1
ATOM 633 C CA . LEU A 1 80 ? 1.023 -1.231 -11.084 1.00 93.88 80 LEU A CA 1
ATOM 634 C C . LEU A 1 80 ? 0.606 -0.690 -9.706 1.00 93.88 80 LEU A C 1
ATOM 636 O O . LEU A 1 80 ? -0.113 -1.377 -8.980 1.00 93.88 80 LEU A O 1
ATOM 640 N N . LEU A 1 81 ? 1.049 0.517 -9.339 1.00 92.44 81 LEU A N 1
ATOM 641 C CA . LEU A 1 81 ? 0.644 1.151 -8.081 1.00 92.44 81 LEU A CA 1
ATOM 642 C C . LEU A 1 81 ? -0.861 1.398 -8.050 1.00 92.44 81 LEU A C 1
ATOM 644 O O . LEU A 1 81 ? -1.488 1.058 -7.057 1.00 92.44 81 LEU A O 1
ATOM 648 N N . GLU A 1 82 ? -1.433 1.900 -9.141 1.00 91.38 82 GLU A N 1
ATOM 649 C CA . GLU A 1 82 ? -2.873 2.111 -9.302 1.00 91.38 82 GLU A CA 1
ATOM 650 C C . GLU A 1 82 ? -3.668 0.811 -9.111 1.00 91.38 82 GLU A C 1
ATOM 652 O O . GLU A 1 82 ? -4.649 0.770 -8.366 1.00 91.38 82 GLU A O 1
ATOM 657 N N . ALA A 1 83 ? -3.221 -0.286 -9.730 1.00 94.88 83 ALA A N 1
ATOM 658 C CA . ALA A 1 83 ? -3.860 -1.585 -9.564 1.00 94.88 83 ALA A CA 1
ATOM 659 C C . ALA A 1 83 ? -3.830 -2.047 -8.099 1.00 94.88 83 ALA A C 1
ATOM 661 O O . ALA A 1 83 ? -4.839 -2.529 -7.585 1.00 94.88 83 ALA A O 1
ATOM 662 N N . LEU A 1 84 ? -2.700 -1.866 -7.409 1.00 94.56 84 LEU A N 1
ATOM 663 C CA . LEU A 1 84 ? -2.540 -2.248 -6.004 1.00 94.56 84 LEU A CA 1
ATOM 664 C C . LEU A 1 84 ? -3.364 -1.359 -5.060 1.00 94.56 84 LEU A C 1
ATOM 666 O O . LEU A 1 84 ? -4.030 -1.884 -4.169 1.00 94.56 84 LEU A O 1
ATOM 670 N N . THR A 1 85 ? -3.374 -0.039 -5.263 1.00 91.00 85 THR A N 1
ATOM 671 C CA . THR A 1 85 ? -4.130 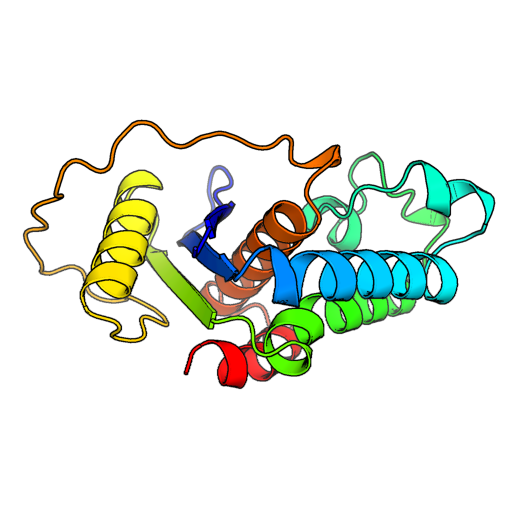0.908 -4.426 1.00 91.00 85 THR A CA 1
ATOM 672 C C . THR A 1 85 ? -5.635 0.817 -4.644 1.00 91.00 85 THR A C 1
ATOM 674 O O . THR A 1 85 ? -6.392 1.207 -3.767 1.00 91.00 85 THR A O 1
ATOM 677 N N . SER A 1 86 ? -6.101 0.252 -5.759 1.00 92.69 86 SER A N 1
ATOM 678 C CA . SER A 1 86 ? -7.533 0.010 -5.983 1.00 92.69 86 SER A CA 1
ATOM 679 C C . SER A 1 86 ? -8.104 -1.173 -5.183 1.00 92.69 86 SER A C 1
ATOM 681 O O . SER A 1 86 ? -9.319 -1.262 -4.987 1.00 92.69 86 SER A O 1
ATOM 683 N N . LEU A 1 87 ? -7.248 -2.092 -4.710 1.00 94.69 87 LEU A N 1
ATOM 684 C CA . LEU A 1 87 ? -7.681 -3.336 -4.067 1.00 94.69 87 LEU A CA 1
ATOM 685 C C . LEU A 1 87 ? -8.507 -3.145 -2.791 1.00 94.69 87 LEU A C 1
ATOM 687 O O . LEU A 1 87 ? -9.476 -3.889 -2.641 1.00 94.69 87 LEU A O 1
ATOM 691 N N . PRO A 1 88 ? -8.185 -2.207 -1.878 1.00 93.06 88 PRO A N 1
ATOM 692 C CA . PRO A 1 88 ? -8.978 -2.010 -0.676 1.00 93.06 88 PRO A CA 1
ATOM 693 C C . PRO A 1 88 ? -10.443 -1.719 -0.999 1.00 93.06 88 PRO A C 1
ATOM 695 O O . PRO A 1 88 ? -11.322 -2.453 -0.551 1.00 93.06 88 PRO A O 1
ATOM 698 N N . THR A 1 89 ? -10.693 -0.747 -1.880 1.00 90.44 89 THR A N 1
ATOM 699 C CA . THR A 1 89 ? -12.037 -0.395 -2.352 1.00 90.44 89 THR A CA 1
ATOM 700 C C . THR A 1 89 ? -12.700 -1.564 -3.082 1.00 90.44 89 THR A C 1
ATOM 702 O O . THR A 1 89 ? -13.831 -1.930 -2.772 1.00 90.44 89 THR A O 1
ATOM 705 N N . ALA A 1 90 ? -11.993 -2.200 -4.023 1.00 93.69 90 ALA A N 1
ATOM 706 C CA . ALA A 1 90 ? -12.543 -3.286 -4.839 1.00 93.69 90 ALA A CA 1
ATOM 707 C C . ALA A 1 90 ? -12.925 -4.535 -4.023 1.00 93.69 90 ALA A C 1
ATOM 709 O O . ALA A 1 90 ? -13.826 -5.280 -4.411 1.00 93.69 90 ALA A O 1
ATOM 710 N N . LEU A 1 91 ? -12.234 -4.781 -2.909 1.00 94.81 91 LEU A N 1
ATOM 711 C CA . LEU A 1 91 ? -12.437 -5.950 -2.052 1.00 94.81 91 LEU A CA 1
ATOM 712 C C . LEU A 1 91 ? -13.250 -5.640 -0.788 1.00 94.81 91 LEU A C 1
ATOM 714 O O . LEU A 1 91 ? -13.554 -6.566 -0.034 1.00 94.81 91 LEU A O 1
ATOM 718 N N . GLY A 1 92 ? -13.622 -4.375 -0.566 1.00 92.75 92 GLY A N 1
ATOM 719 C CA . GLY A 1 92 ? -14.322 -3.932 0.640 1.00 92.75 92 GLY A CA 1
ATOM 720 C C . GLY A 1 92 ? -13.477 -4.068 1.910 1.00 92.75 92 GLY A C 1
ATOM 721 O O . GLY A 1 92 ? -14.010 -4.423 2.961 1.00 92.75 92 GLY A O 1
ATOM 722 N N . LEU A 1 93 ? -12.162 -3.850 1.810 1.00 90.75 93 LEU A N 1
ATOM 723 C CA . LEU A 1 93 ? -11.271 -3.798 2.969 1.00 90.75 93 LEU A CA 1
ATOM 724 C C . LEU A 1 93 ? -11.448 -2.456 3.679 1.00 90.75 93 LEU A C 1
ATOM 726 O O . LEU A 1 93 ? -11.363 -1.411 3.038 1.00 90.75 93 LEU A O 1
ATOM 730 N N . LYS A 1 94 ? -11.629 -2.491 5.002 1.00 90.75 94 LYS A N 1
ATOM 731 C CA . LYS A 1 94 ? -11.653 -1.275 5.823 1.00 90.75 94 LYS A CA 1
ATOM 732 C C . LYS A 1 94 ? -10.221 -0.839 6.114 1.00 90.75 94 LYS A C 1
ATOM 734 O O . LYS A 1 94 ? -9.405 -1.662 6.548 1.00 90.75 94 LYS A O 1
ATOM 739 N N . LEU A 1 95 ? -9.934 0.437 5.884 1.00 89.00 95 LEU A N 1
ATOM 740 C CA . LEU A 1 95 ? -8.645 1.054 6.166 1.00 89.00 95 LEU A CA 1
ATOM 741 C C . LEU A 1 95 ? -8.793 2.122 7.247 1.00 89.00 95 LEU A C 1
ATOM 743 O O . LEU A 1 95 ? -9.773 2.857 7.267 1.00 89.00 95 LEU A O 1
ATOM 747 N N . PHE A 1 96 ? -7.778 2.249 8.092 1.00 87.50 96 PHE A N 1
ATOM 748 C CA . PHE A 1 96 ? -7.587 3.407 8.961 1.00 87.50 96 PHE A CA 1
ATOM 749 C C . PHE A 1 96 ? -6.222 4.002 8.648 1.00 87.50 96 PHE A C 1
ATOM 751 O O . PHE A 1 96 ? -5.259 3.250 8.478 1.00 87.50 96 PHE A O 1
ATOM 758 N N . VAL A 1 97 ? -6.125 5.327 8.546 1.00 87.44 97 VAL A N 1
ATOM 759 C CA . VAL A 1 97 ? -4.881 6.012 8.182 1.00 87.44 97 VAL A CA 1
ATOM 760 C C . VAL A 1 97 ? -4.625 7.151 9.154 1.00 87.44 97 VAL A C 1
ATOM 762 O O . VAL A 1 97 ? -5.434 8.055 9.302 1.00 87.44 97 VAL A O 1
ATOM 765 N N . ALA A 1 98 ? -3.464 7.152 9.790 1.00 87.81 98 ALA A N 1
ATOM 766 C CA . ALA A 1 98 ? -3.006 8.280 10.583 1.00 87.81 98 ALA A CA 1
ATOM 767 C C . ALA A 1 98 ? -1.764 8.870 9.923 1.00 87.81 98 ALA A C 1
ATOM 769 O O . ALA A 1 98 ? -0.793 8.155 9.682 1.00 87.81 98 ALA A O 1
ATOM 770 N N . ALA A 1 99 ? -1.794 10.169 9.643 1.00 86.38 99 ALA A N 1
ATOM 771 C CA . ALA A 1 99 ? -0.642 10.936 9.191 1.00 86.38 99 ALA A CA 1
ATOM 772 C C . ALA A 1 99 ? -0.406 12.077 10.176 1.00 86.38 99 ALA A C 1
ATOM 774 O O . ALA A 1 99 ? -1.338 12.828 10.461 1.00 86.38 99 ALA A O 1
ATOM 775 N N . VAL A 1 100 ? 0.822 12.182 10.683 1.00 86.38 100 VAL A N 1
ATOM 776 C CA . VAL A 1 100 ? 1.236 13.197 11.660 1.00 86.38 100 VAL A CA 1
ATOM 777 C C . VAL A 1 100 ? 2.522 13.889 11.205 1.00 86.38 100 VAL A C 1
ATOM 779 O O . VAL A 1 100 ? 3.403 13.214 10.652 1.00 86.38 100 VAL A O 1
ATOM 782 N N . PRO A 1 101 ? 2.677 15.207 11.430 1.00 86.06 101 PRO A N 1
ATOM 783 C CA . PRO A 1 101 ? 3.923 15.902 11.137 1.00 86.06 101 PRO A CA 1
ATOM 784 C C . PRO A 1 101 ? 5.091 15.315 11.943 1.00 86.06 101 PRO A C 1
ATOM 786 O O . PRO A 1 101 ? 5.032 15.194 13.167 1.00 86.06 101 PRO A O 1
ATOM 789 N N . ALA A 1 102 ? 6.183 14.959 11.269 1.00 81.75 102 ALA A N 1
ATOM 790 C CA . ALA A 1 102 ? 7.350 14.315 11.876 1.00 81.75 102 ALA A CA 1
ATOM 791 C C . ALA A 1 102 ? 8.136 15.238 12.825 1.00 81.75 102 ALA A C 1
ATOM 793 O O . ALA A 1 102 ? 8.926 14.758 13.634 1.00 81.75 102 ALA A O 1
ATOM 794 N N . GLU A 1 103 ? 7.934 16.552 12.719 1.00 80.75 103 GLU A N 1
ATOM 795 C CA . GLU A 1 103 ? 8.493 17.560 13.627 1.00 80.75 103 GLU A CA 1
ATOM 796 C C . GLU A 1 103 ? 7.854 17.533 15.022 1.00 80.75 103 GLU A C 1
ATOM 798 O O . GLU A 1 103 ? 8.515 17.883 15.998 1.00 80.75 103 GLU A O 1
ATOM 803 N N . ASN A 1 104 ? 6.614 17.044 15.118 1.00 70.62 104 ASN A N 1
ATOM 804 C CA . ASN A 1 104 ? 5.829 17.039 16.353 1.00 70.62 104 ASN A CA 1
ATOM 805 C C . ASN A 1 104 ? 5.560 15.628 16.885 1.00 70.62 104 ASN A C 1
ATOM 807 O O . ASN A 1 104 ? 5.166 15.476 18.039 1.00 70.62 104 ASN A O 1
ATOM 811 N N . CYS A 1 105 ? 5.751 14.594 16.061 1.00 75.44 105 CYS A N 1
ATOM 812 C CA . CYS A 1 105 ? 5.332 13.236 16.380 1.00 75.44 105 CYS A CA 1
ATOM 813 C C . CYS A 1 105 ? 6.295 12.162 15.859 1.00 75.44 105 CYS A C 1
ATOM 815 O O . CYS A 1 105 ? 7.024 12.304 14.873 1.00 75.44 105 CYS A O 1
ATOM 817 N N . THR A 1 106 ? 6.268 11.025 16.539 1.00 81.06 106 THR A N 1
ATOM 818 C CA . THR A 1 106 ? 6.972 9.796 16.198 1.00 81.06 106 THR A CA 1
ATOM 819 C C . THR A 1 106 ? 6.090 8.854 15.370 1.00 81.06 106 THR A C 1
ATOM 821 O O . THR A 1 106 ? 4.896 9.061 15.175 1.00 81.06 106 THR A O 1
ATOM 824 N N . GLN A 1 107 ? 6.694 7.776 14.865 1.00 81.31 107 GLN A N 1
ATOM 825 C CA . GLN A 1 107 ? 5.958 6.698 14.191 1.00 81.31 107 GLN A CA 1
ATOM 826 C C . GLN A 1 107 ? 5.019 5.962 15.158 1.00 81.31 107 GLN A C 1
ATOM 828 O O . GLN A 1 107 ? 3.947 5.530 14.749 1.00 81.31 107 GLN A O 1
ATOM 833 N N . GLU A 1 108 ? 5.394 5.879 16.438 1.00 85.12 108 GLU A N 1
ATOM 834 C CA . GLU A 1 108 ? 4.565 5.273 17.483 1.00 85.12 108 GLU A CA 1
ATOM 835 C C . GLU A 1 108 ? 3.317 6.122 17.777 1.00 85.12 108 GLU A C 1
ATOM 837 O O . GLU A 1 108 ? 2.257 5.573 18.068 1.00 85.12 108 GLU A O 1
ATOM 842 N N . ASP A 1 109 ? 3.399 7.446 17.616 1.00 84.38 109 ASP A N 1
ATOM 843 C CA . ASP A 1 109 ? 2.237 8.332 17.760 1.00 84.38 109 ASP A CA 1
ATOM 844 C C . ASP A 1 109 ? 1.231 8.110 16.622 1.00 84.38 109 ASP A C 1
ATOM 846 O O . ASP A 1 109 ? 0.044 7.909 16.873 1.00 84.38 109 ASP A O 1
ATOM 850 N N . ALA A 1 110 ? 1.706 8.030 15.370 1.00 83.31 110 ALA A N 1
ATOM 851 C CA . ALA A 1 110 ? 0.858 7.672 14.227 1.00 83.31 110 ALA A CA 1
ATOM 852 C C . ALA A 1 110 ? 0.190 6.301 14.430 1.00 83.31 110 ALA A C 1
ATOM 854 O O . ALA A 1 110 ? -1.000 6.123 14.167 1.00 83.31 110 ALA A O 1
ATOM 855 N N . ARG A 1 111 ? 0.952 5.329 14.938 1.00 85.50 111 ARG A N 1
ATOM 856 C CA . ARG A 1 111 ? 0.448 3.995 15.265 1.00 85.50 111 ARG A CA 1
ATOM 857 C C . ARG A 1 111 ? -0.602 4.026 16.376 1.00 85.50 111 ARG A C 1
ATOM 859 O O . ARG A 1 111 ? -1.596 3.317 16.282 1.00 85.50 111 ARG A O 1
ATOM 866 N N . THR A 1 112 ? -0.405 4.833 17.409 1.00 86.81 112 THR A N 1
ATOM 867 C CA . THR A 1 112 ? -1.378 4.972 18.499 1.00 86.81 112 THR A CA 1
ATOM 868 C C . THR A 1 112 ? -2.694 5.529 17.964 1.00 86.81 112 THR A C 1
ATOM 870 O O . THR A 1 112 ? -3.739 4.919 18.166 1.00 86.81 112 THR A O 1
ATOM 873 N N . LEU A 1 113 ? -2.633 6.601 17.170 1.00 83.50 113 LEU A N 1
ATOM 874 C CA . LEU A 1 113 ? -3.812 7.219 16.559 1.00 83.50 113 LEU A CA 1
ATOM 875 C C . LEU A 1 113 ? -4.595 6.254 15.663 1.00 83.50 113 LEU A C 1
ATOM 877 O O . LEU A 1 113 ? -5.821 6.215 15.722 1.00 83.50 113 LEU A O 1
ATOM 881 N N . VAL A 1 114 ? -3.908 5.450 14.842 1.00 83.25 114 VAL A N 1
ATOM 882 C CA . VAL A 1 114 ? -4.602 4.506 13.952 1.00 83.25 114 VAL A CA 1
ATOM 883 C C . VAL A 1 114 ? -5.277 3.365 14.724 1.00 83.25 114 VAL A C 1
ATOM 885 O O . VAL A 1 114 ? -6.299 2.839 14.284 1.00 83.25 114 VAL A O 1
ATOM 888 N N . LEU A 1 115 ? -4.723 2.980 15.878 1.00 85.06 115 LEU A N 1
ATOM 889 C CA . LEU A 1 115 ? -5.308 1.965 16.755 1.00 85.06 115 LEU A CA 1
ATOM 890 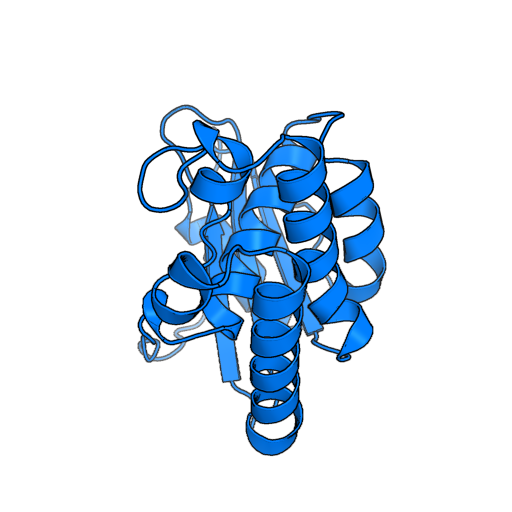C C . LEU A 1 115 ? -6.509 2.515 17.529 1.00 85.06 115 LEU A C 1
ATOM 892 O O . LEU A 1 115 ? -7.524 1.831 17.615 1.00 85.06 115 LEU A O 1
ATOM 896 N N . GLU A 1 116 ? -6.431 3.751 18.021 1.00 84.50 116 GLU A N 1
ATOM 897 C CA . GLU A 1 116 ? -7.568 4.426 18.656 1.00 84.50 116 GLU A CA 1
ATOM 898 C C . GLU A 1 116 ? -8.735 4.601 17.672 1.00 84.50 116 GLU A C 1
ATOM 900 O O . GLU A 1 116 ? -9.870 4.263 18.000 1.00 84.50 116 GLU A O 1
ATOM 905 N N . ALA A 1 117 ? -8.452 5.019 16.433 1.00 79.81 117 ALA A N 1
ATOM 906 C CA . ALA A 1 117 ? -9.444 5.117 15.360 1.00 79.81 117 ALA A CA 1
ATOM 907 C C . ALA A 1 117 ? -10.143 3.775 15.079 1.00 79.81 117 ALA A C 1
ATOM 909 O O . ALA A 1 117 ? -11.349 3.704 14.841 1.00 79.81 117 ALA A O 1
ATOM 910 N N . TYR A 1 118 ? -9.384 2.679 15.133 1.00 83.19 118 TYR A N 1
ATOM 911 C CA . TYR A 1 118 ? -9.942 1.339 14.998 1.00 83.19 118 TYR A CA 1
ATOM 912 C C . TYR A 1 118 ? -10.876 0.970 16.158 1.00 83.19 118 TYR A C 1
ATOM 914 O O . TYR A 1 118 ? -11.921 0.367 15.913 1.00 83.19 118 TYR A O 1
ATOM 922 N N . GLU A 1 119 ? -10.526 1.331 17.394 1.00 84.06 119 GLU A N 1
ATOM 923 C CA . GLU A 1 119 ? -11.350 1.062 18.579 1.00 84.06 119 GLU A CA 1
ATOM 924 C C . GLU A 1 119 ? -12.664 1.853 18.576 1.00 84.06 119 GLU A C 1
ATOM 926 O O . GLU A 1 119 ? -13.697 1.317 18.984 1.00 84.06 119 GLU A O 1
ATOM 931 N N . THR A 1 120 ? -12.649 3.098 18.095 1.00 80.50 120 THR A N 1
ATOM 932 C CA . THR A 1 120 ? -13.847 3.952 18.013 1.00 80.50 120 THR A CA 1
ATOM 933 C C . THR A 1 120 ? -14.661 3.733 16.737 1.00 80.50 120 THR A C 1
ATOM 935 O O . THR A 1 120 ? -15.785 4.216 16.634 1.00 80.50 120 THR A O 1
ATOM 938 N N . GLU A 1 121 ? -14.109 2.994 15.771 1.00 77.62 121 GLU A N 1
ATOM 939 C CA . GLU A 1 121 ? -14.596 2.883 14.392 1.00 77.62 121 GLU A CA 1
ATOM 940 C C . GLU A 1 121 ? -14.732 4.228 13.651 1.00 77.62 121 GLU A C 1
ATOM 942 O O . GLU A 1 121 ? -15.325 4.261 12.569 1.00 77.62 121 GLU A O 1
ATOM 947 N N . GLU A 1 122 ? -14.147 5.306 14.178 1.00 71.12 122 GLU A N 1
ATOM 948 C CA . GLU A 1 122 ? -14.128 6.621 13.542 1.00 71.12 122 GLU A CA 1
ATOM 949 C C . GLU A 1 122 ? -13.014 6.686 12.489 1.00 71.12 122 GLU A C 1
ATOM 951 O O . GLU A 1 122 ? -11.882 6.249 12.706 1.00 71.12 122 GLU A O 1
ATOM 956 N N . ALA A 1 123 ? -13.336 7.219 11.311 1.00 57.62 123 ALA A N 1
ATOM 957 C CA . ALA A 1 123 ? -12.357 7.392 10.247 1.00 57.62 123 ALA A CA 1
ATOM 958 C C . ALA A 1 123 ? -11.324 8.456 10.648 1.00 57.62 123 ALA A C 1
ATOM 960 O O . ALA A 1 123 ? -11.685 9.569 11.028 1.00 57.62 123 ALA A O 1
ATOM 961 N N . VAL A 1 124 ? -10.035 8.152 10.489 1.00 56.06 124 VAL A N 1
ATOM 962 C CA . VAL A 1 124 ? -8.968 9.159 10.537 1.00 56.06 124 VAL A CA 1
ATOM 963 C C . VAL A 1 124 ? -8.334 9.216 9.153 1.00 56.06 124 VAL A C 1
ATOM 965 O O . VAL A 1 124 ? -8.059 8.177 8.551 1.00 56.06 124 VAL A O 1
ATOM 968 N N . ALA A 1 125 ? -8.180 10.433 8.626 1.00 55.12 125 ALA A N 1
ATOM 969 C CA . ALA A 1 125 ? -7.629 10.674 7.293 1.00 55.12 125 ALA A CA 1
ATOM 970 C C . ALA A 1 125 ? -6.411 11.614 7.292 1.00 55.12 125 ALA A C 1
ATOM 972 O O . ALA A 1 125 ? -5.606 11.520 6.375 1.00 55.12 125 ALA A O 1
ATOM 973 N N . LEU A 1 126 ? -6.218 12.466 8.307 1.00 53.41 126 LEU A N 1
ATOM 974 C CA . LEU A 1 126 ? -5.020 13.296 8.511 1.00 53.41 126 LEU A CA 1
ATOM 975 C C . LEU A 1 126 ? -5.176 14.026 9.855 1.00 53.41 126 LEU A C 1
ATOM 977 O O . LEU A 1 126 ? -6.151 14.752 10.030 1.00 53.41 126 LEU A O 1
ATOM 981 N N . VAL A 1 127 ? -4.255 13.838 10.806 1.00 54.84 127 VAL A N 1
ATOM 982 C CA . VAL A 1 127 ? -4.254 14.606 12.064 1.00 54.84 127 VAL A CA 1
ATOM 983 C C . VAL A 1 127 ? -3.222 15.714 11.904 1.00 54.84 127 VAL A C 1
ATOM 985 O O . VAL A 1 127 ? -2.025 15.493 12.069 1.00 54.84 127 VAL A O 1
ATOM 988 N N . THR A 1 128 ? -3.681 16.898 11.501 1.00 48.97 128 THR A N 1
ATOM 989 C CA . THR A 1 128 ? -2.808 18.058 11.259 1.00 48.97 128 THR A CA 1
ATOM 990 C C . THR A 1 128 ? -2.572 18.907 12.507 1.00 48.97 128 THR A C 1
ATOM 992 O O . THR A 1 128 ? -1.588 19.633 12.541 1.00 48.97 128 THR A O 1
ATOM 995 N N . ASP A 1 129 ? -3.418 18.779 13.535 1.00 44.19 129 ASP A N 1
ATOM 996 C CA . ASP A 1 129 ? -3.307 19.506 14.804 1.00 44.19 129 ASP A CA 1
ATOM 997 C C . ASP A 1 129 ? -3.297 18.526 15.982 1.00 44.19 129 ASP A C 1
ATOM 999 O O . ASP A 1 129 ? -4.320 17.948 16.350 1.00 44.19 129 ASP A O 1
ATOM 1003 N N . THR A 1 130 ? -2.132 18.325 16.595 1.00 46.12 130 THR A N 1
ATOM 1004 C CA . THR A 1 130 ? -2.006 17.569 17.847 1.00 46.12 130 THR A CA 1
ATOM 1005 C C . THR A 1 130 ? -2.028 18.512 19.048 1.00 46.12 130 THR A C 1
ATOM 1007 O O . THR A 1 130 ? -0.991 18.803 19.636 1.00 46.12 130 THR A O 1
ATOM 1010 N N . GLU A 1 131 ? -3.223 18.941 19.457 1.00 40.69 131 GLU A N 1
ATOM 1011 C CA . GLU A 1 131 ? -3.512 19.283 20.858 1.00 40.69 131 GLU A CA 1
ATOM 1012 C C . GLU A 1 131 ?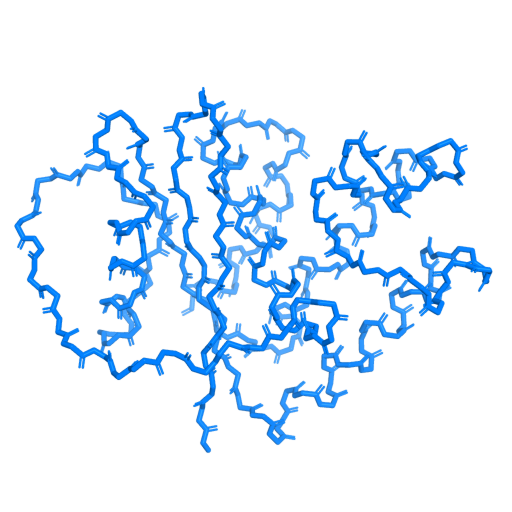 -4.334 18.141 21.474 1.00 40.69 131 GLU A C 1
ATOM 1014 O O . GLU A 1 131 ? -5.536 18.256 21.690 1.00 40.69 131 GLU A O 1
ATOM 1019 N N . SER A 1 132 ? -3.722 16.978 21.711 1.00 41.44 132 SER A N 1
ATOM 1020 C CA . SER A 1 132 ? -4.422 15.878 22.385 1.00 41.44 132 SER A CA 1
ATOM 1021 C C . SER A 1 132 ? -3.474 15.030 23.223 1.00 41.44 132 SER A C 1
ATOM 1023 O O . SER A 1 132 ? -2.479 14.491 22.742 1.00 41.44 132 SER A O 1
ATOM 1025 N N . SER A 1 133 ? -3.796 14.924 24.511 1.00 39.34 133 SER A N 1
ATOM 1026 C CA . SER A 1 133 ? -3.168 14.015 25.463 1.00 39.34 133 SER A CA 1
ATOM 1027 C C . SER A 1 133 ? -3.655 12.582 25.212 1.00 39.34 133 SER A C 1
ATOM 1029 O O . SER A 1 133 ? -4.688 12.175 25.748 1.00 39.34 133 SER A O 1
ATOM 1031 N N . LEU A 1 134 ? -2.921 11.826 24.399 1.00 39.66 134 LEU A N 1
ATOM 1032 C CA . LEU A 1 134 ? -3.241 10.434 24.075 1.00 39.66 134 LEU A CA 1
ATOM 1033 C C . LEU A 1 134 ? -2.978 9.513 25.279 1.00 39.66 134 LEU A C 1
ATOM 1035 O O . LEU A 1 134 ? -1.964 9.636 25.973 1.00 39.66 134 LEU A O 1
ATOM 1039 N N . LYS A 1 135 ? -3.899 8.579 25.537 1.00 32.75 135 LYS A N 1
ATOM 1040 C CA . LYS A 1 135 ? -3.748 7.504 26.530 1.00 32.75 135 LYS A CA 1
ATOM 1041 C C . LYS A 1 135 ? -3.946 6.166 25.824 1.00 32.75 135 LYS A C 1
ATOM 1043 O O . LYS A 1 135 ? -5.074 5.716 25.672 1.00 32.75 135 LYS A O 1
ATOM 1048 N N . ALA A 1 136 ? -2.846 5.518 25.454 1.00 35.97 136 ALA A N 1
ATOM 1049 C CA . ALA A 1 136 ? -2.880 4.216 24.798 1.00 35.97 136 ALA A CA 1
ATOM 1050 C C . ALA A 1 136 ? -3.363 3.091 25.740 1.00 35.97 136 ALA A C 1
ATOM 1052 O O . ALA A 1 136 ? -2.940 3.002 26.898 1.00 35.97 136 ALA A O 1
ATOM 1053 N N . SER A 1 137 ? -4.206 2.199 25.212 1.00 32.22 137 SER A N 1
ATOM 1054 C CA . SER A 1 137 ? -4.600 0.928 25.836 1.00 32.22 137 SER A CA 1
ATOM 1055 C C . SER A 1 137 ? -3.637 -0.201 25.419 1.00 32.22 137 SER A C 1
ATOM 1057 O O . SER A 1 137 ? -3.156 -0.204 24.284 1.00 32.22 137 SER A O 1
ATOM 1059 N N . PRO A 1 138 ? -3.320 -1.185 26.286 1.00 34.50 138 PRO A N 1
ATOM 1060 C CA . PRO A 1 138 ? -2.364 -2.235 25.952 1.00 34.50 138 PRO A CA 1
ATOM 1061 C C . P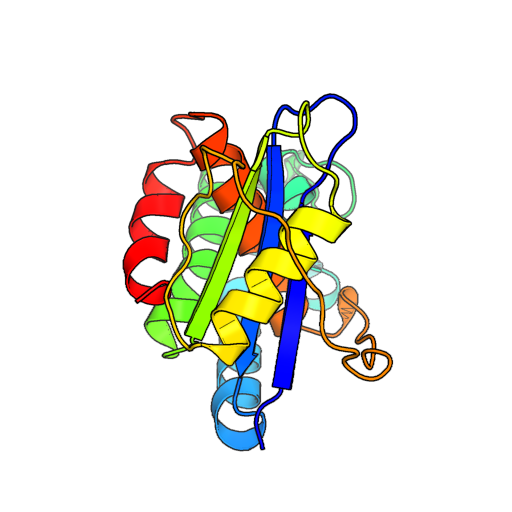RO A 1 138 ? -3.002 -3.305 25.054 1.00 34.50 138 PRO A C 1
ATOM 1063 O O . PRO A 1 138 ? -3.637 -4.248 25.526 1.00 34.50 138 PRO A O 1
ATOM 1066 N N . ILE A 1 139 ? -2.785 -3.192 23.745 1.00 45.72 139 ILE A N 1
ATOM 1067 C CA . ILE A 1 139 ? -2.998 -4.294 22.800 1.00 45.72 139 ILE A CA 1
ATOM 1068 C C . ILE A 1 139 ? -1.854 -5.304 22.995 1.00 45.72 139 ILE A C 1
ATOM 1070 O O . ILE A 1 139 ? -0.688 -4.920 23.106 1.00 45.72 139 ILE A O 1
ATOM 1074 N N . GLY A 1 140 ? -2.173 -6.602 23.072 1.00 41.59 140 GLY A N 1
ATOM 1075 C CA . GLY A 1 140 ? -1.171 -7.672 23.172 1.00 41.59 140 GLY A CA 1
ATOM 1076 C C . GLY A 1 140 ? -0.132 -7.628 22.035 1.00 41.59 140 GLY A C 1
ATOM 1077 O O . GLY A 1 140 ? -0.365 -6.978 21.013 1.00 41.59 140 GLY A O 1
ATOM 1078 N N . PRO A 1 141 ? 1.024 -8.306 22.179 1.00 46.41 141 PRO A N 1
ATOM 1079 C CA . PRO A 1 141 ? 2.098 -8.219 21.194 1.00 46.41 141 PRO A CA 1
ATOM 1080 C C . PRO A 1 141 ? 1.587 -8.650 19.806 1.00 46.41 141 PRO A C 1
ATOM 1082 O O . PRO A 1 141 ? 1.004 -9.732 19.686 1.00 46.41 141 PRO A O 1
ATOM 1085 N N . PRO A 1 142 ? 1.773 -7.827 18.758 1.00 56.75 142 PRO A N 1
ATOM 1086 C CA . PRO A 1 142 ? 1.266 -8.140 17.430 1.00 56.75 142 PRO A CA 1
ATOM 1087 C C . PRO A 1 142 ? 1.951 -9.398 16.885 1.00 56.75 142 PRO A C 1
ATOM 1089 O O . PRO A 1 142 ? 3.175 -9.525 16.935 1.00 56.75 142 PRO A O 1
ATOM 1092 N N . LEU A 1 143 ? 1.168 -10.322 16.324 1.00 58.19 143 LEU A N 1
ATOM 1093 C CA . LEU A 1 143 ? 1.710 -11.400 15.498 1.00 58.19 143 LEU A CA 1
ATOM 1094 C C . LEU A 1 143 ? 2.248 -10.776 14.206 1.00 58.19 143 LEU A C 1
ATOM 1096 O O . LEU A 1 143 ? 1.480 -10.320 13.361 1.00 58.19 143 LEU A O 1
ATOM 1100 N N . MET A 1 144 ? 3.571 -10.721 14.067 1.00 64.00 144 MET A N 1
ATOM 1101 C CA . MET A 1 144 ? 4.213 -10.121 12.900 1.00 64.00 144 MET A CA 1
ATOM 1102 C C . MET A 1 144 ? 4.277 -11.130 11.752 1.00 64.00 144 MET A C 1
ATOM 1104 O O . MET A 1 144 ? 5.031 -12.100 11.802 1.00 64.00 144 MET A O 1
ATOM 1108 N N . ALA A 1 145 ? 3.474 -10.903 10.712 1.00 76.19 145 ALA A N 1
ATOM 1109 C CA . ALA A 1 145 ? 3.631 -11.594 9.438 1.00 76.19 145 ALA A CA 1
ATOM 1110 C C . ALA A 1 145 ? 4.863 -11.054 8.692 1.00 76.19 145 ALA A C 1
ATOM 1112 O O . ALA A 1 145 ? 5.161 -9.862 8.762 1.00 76.19 145 ALA A O 1
ATOM 1113 N N . ASP A 1 146 ? 5.556 -11.909 7.938 1.00 84.38 146 ASP A N 1
ATOM 1114 C CA . ASP A 1 146 ? 6.623 -11.454 7.045 1.00 84.38 146 ASP A CA 1
ATOM 1115 C C . ASP A 1 146 ? 6.016 -10.700 5.848 1.00 84.38 146 ASP A C 1
ATOM 1117 O O . ASP A 1 146 ? 5.120 -11.193 5.155 1.00 84.38 146 ASP A O 1
ATOM 1121 N N . ARG A 1 147 ? 6.527 -9.495 5.582 1.00 82.38 147 ARG A N 1
ATOM 1122 C CA . ARG A 1 147 ? 6.141 -8.652 4.443 1.00 82.38 147 ARG A CA 1
ATOM 1123 C C . ARG A 1 147 ? 6.267 -9.392 3.115 1.00 82.38 147 ARG A C 1
ATOM 1125 O O . ARG A 1 147 ? 5.399 -9.235 2.259 1.00 82.38 147 ARG A O 1
ATOM 1132 N N . ALA A 1 148 ? 7.298 -10.217 2.939 1.00 85.19 148 ALA A N 1
ATOM 1133 C CA . ALA A 1 148 ? 7.504 -10.955 1.693 1.00 85.19 148 ALA A CA 1
ATOM 1134 C C . ALA A 1 148 ? 6.377 -11.967 1.414 1.00 85.19 148 ALA A C 1
ATOM 1136 O O . ALA A 1 148 ? 6.084 -12.274 0.257 1.00 85.19 148 ALA A O 1
ATOM 1137 N N . THR A 1 149 ? 5.711 -12.452 2.465 1.00 86.38 149 THR A N 1
ATOM 1138 C CA . THR A 1 149 ? 4.710 -13.525 2.383 1.00 86.38 149 THR A CA 1
ATOM 1139 C C . THR A 1 149 ? 3.275 -13.051 2.615 1.00 86.38 149 THR A C 1
ATOM 1141 O O . THR A 1 149 ? 2.344 -13.809 2.356 1.00 86.38 149 THR A O 1
ATOM 1144 N N . SER A 1 150 ? 3.072 -11.799 3.044 1.00 92.00 150 SER A N 1
ATOM 1145 C CA . SER A 1 150 ? 1.748 -11.238 3.333 1.00 92.00 150 SER A CA 1
ATOM 1146 C C . SER A 1 150 ? 1.337 -10.148 2.330 1.00 92.00 150 SER A C 1
ATOM 1148 O O . SER A 1 150 ? 1.770 -8.998 2.455 1.00 92.00 150 SER A O 1
ATOM 1150 N N . PRO A 1 151 ? 0.448 -10.460 1.364 1.00 93.38 151 PRO A N 1
ATOM 1151 C CA . PRO A 1 151 ? -0.145 -9.467 0.467 1.00 93.38 151 PRO A CA 1
ATOM 1152 C C . PRO A 1 151 ? -0.843 -8.312 1.194 1.00 93.38 151 PRO A C 1
ATOM 1154 O O . PRO A 1 151 ? -0.754 -7.168 0.764 1.00 93.38 151 PRO A O 1
ATOM 1157 N N . LEU A 1 152 ? -1.503 -8.590 2.323 1.00 93.00 152 LEU A N 1
ATOM 1158 C CA . LEU A 1 152 ? -2.188 -7.570 3.123 1.00 93.00 152 LEU A CA 1
ATOM 1159 C C . LEU A 1 152 ? -1.205 -6.605 3.794 1.00 93.00 152 LEU A C 1
ATOM 1161 O O . LEU A 1 152 ? -1.484 -5.412 3.866 1.00 93.00 152 LEU A O 1
ATOM 1165 N N . LEU A 1 153 ? -0.038 -7.093 4.229 1.00 92.06 153 LEU A N 1
ATOM 1166 C CA . LEU A 1 153 ? 1.008 -6.225 4.773 1.00 92.06 153 LEU A CA 1
ATOM 1167 C C . LEU A 1 153 ? 1.645 -5.366 3.672 1.00 92.06 153 LEU A C 1
ATOM 1169 O O . LEU A 1 153 ? 1.811 -4.166 3.857 1.00 92.06 153 LEU A O 1
ATOM 1173 N N . GLN A 1 154 ? 1.912 -5.949 2.496 1.00 93.94 154 GLN A N 1
ATOM 1174 C CA . GLN A 1 154 ? 2.363 -5.185 1.323 1.00 93.94 154 GLN A CA 1
ATOM 1175 C C . GLN A 1 154 ? 1.347 -4.104 0.939 1.00 93.94 154 GLN A C 1
ATOM 1177 O O . GLN A 1 154 ? 1.731 -2.977 0.643 1.00 93.94 154 GLN A O 1
ATOM 1182 N N . LEU A 1 155 ? 0.052 -4.424 0.986 1.00 94.31 155 LEU A N 1
ATOM 1183 C CA . LEU A 1 155 ? -1.016 -3.467 0.724 1.00 94.31 155 LEU A CA 1
ATOM 1184 C C . LEU A 1 155 ? -1.015 -2.320 1.742 1.00 94.31 155 LEU A C 1
ATOM 1186 O O . LEU A 1 155 ? -1.071 -1.162 1.336 1.00 94.31 155 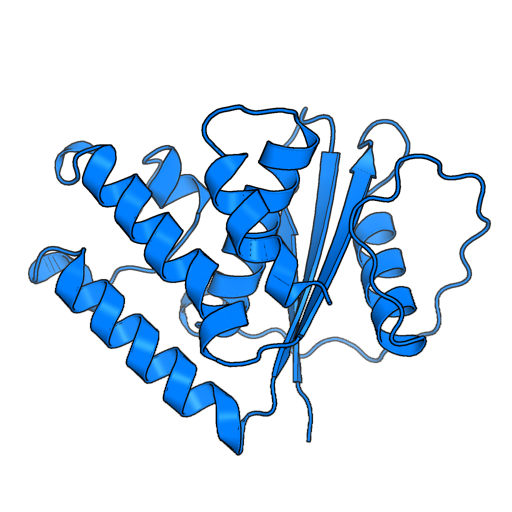LEU A O 1
ATOM 1190 N N . ALA A 1 156 ? -0.890 -2.626 3.037 1.00 93.00 156 ALA A N 1
ATOM 1191 C CA . ALA A 1 156 ? -0.795 -1.616 4.089 1.00 93.00 156 ALA A CA 1
ATOM 1192 C C . ALA A 1 156 ? 0.400 -0.671 3.863 1.00 93.00 156 ALA A C 1
ATOM 1194 O O . ALA A 1 156 ? 0.244 0.547 3.933 1.00 93.00 156 ALA A O 1
ATOM 1195 N N . ASP A 1 157 ? 1.572 -1.213 3.515 1.00 93.06 157 ASP A N 1
ATOM 1196 C CA . ASP A 1 157 ? 2.764 -0.415 3.204 1.00 93.06 157 ASP A CA 1
ATOM 1197 C C . ASP A 1 157 ? 2.570 0.475 1.967 1.00 93.06 157 ASP A C 1
ATOM 1199 O O . ASP A 1 157 ? 3.010 1.626 1.951 1.00 93.06 157 ASP A O 1
ATOM 1203 N N . ILE A 1 158 ? 1.918 -0.040 0.918 1.00 93.81 158 ILE A N 1
ATOM 1204 C CA . ILE A 1 158 ? 1.625 0.723 -0.304 1.00 93.81 158 ILE A CA 1
ATOM 1205 C C . ILE A 1 158 ? 0.700 1.896 0.013 1.00 93.81 158 ILE A C 1
ATOM 1207 O O . ILE A 1 158 ? 0.996 3.023 -0.383 1.00 93.81 158 ILE A O 1
ATOM 1211 N N . VAL A 1 159 ? -0.378 1.656 0.761 1.00 92.62 159 VAL A N 1
ATOM 1212 C CA . VAL A 1 159 ? -1.297 2.719 1.185 1.00 92.62 159 VAL A CA 1
ATOM 1213 C C . VAL A 1 159 ? -0.565 3.739 2.059 1.00 92.62 159 VAL A C 1
ATOM 1215 O O . VAL A 1 159 ? -0.687 4.934 1.806 1.00 92.62 159 VAL A O 1
ATOM 1218 N N . ALA A 1 160 ? 0.260 3.296 3.017 1.00 91.88 160 ALA A N 1
ATOM 1219 C CA . ALA A 1 160 ? 1.041 4.191 3.875 1.00 91.88 160 ALA A CA 1
ATOM 1220 C C . ALA A 1 160 ? 1.993 5.077 3.061 1.00 91.88 160 ALA A C 1
ATOM 1222 O O . ALA A 1 160 ? 2.117 6.274 3.319 1.00 91.88 160 ALA A O 1
ATOM 1223 N N . PHE A 1 161 ? 2.641 4.510 2.041 1.00 92.50 161 PHE A N 1
ATOM 1224 C CA . PHE A 1 161 ? 3.508 5.258 1.139 1.00 92.50 161 PHE A CA 1
ATOM 1225 C C . PHE A 1 161 ? 2.746 6.327 0.346 1.00 92.50 161 PHE A C 1
ATOM 1227 O O . PHE A 1 161 ? 3.208 7.466 0.282 1.00 92.50 161 PHE A O 1
ATOM 1234 N N . ILE A 1 162 ? 1.594 5.980 -0.236 1.00 91.31 162 ILE A N 1
ATOM 1235 C CA . ILE A 1 162 ? 0.778 6.920 -1.018 1.00 91.31 162 ILE A CA 1
ATOM 1236 C C . ILE A 1 162 ? 0.205 8.021 -0.123 1.00 91.31 162 ILE A C 1
ATOM 1238 O O . ILE A 1 162 ? 0.371 9.196 -0.440 1.00 91.31 162 ILE A O 1
ATOM 1242 N N . ALA A 1 163 ? -0.371 7.665 1.027 1.00 89.62 163 ALA A N 1
ATOM 1243 C CA . ALA A 1 163 ? -0.907 8.626 1.990 1.00 89.62 163 ALA A CA 1
ATOM 1244 C C . ALA A 1 163 ? 0.163 9.605 2.489 1.00 89.62 163 ALA A C 1
ATOM 1246 O O . ALA A 1 163 ? -0.075 10.807 2.544 1.00 89.62 163 ALA A O 1
ATOM 1247 N N . LYS A 1 164 ? 1.379 9.122 2.768 1.00 90.06 164 LYS A N 1
ATOM 1248 C CA . LYS A 1 164 ? 2.499 9.989 3.154 1.00 90.06 164 LYS A CA 1
ATOM 1249 C C . LYS A 1 164 ? 2.864 10.994 2.068 1.00 90.06 164 LYS A C 1
ATOM 1251 O O . LYS A 1 164 ? 3.137 12.153 2.365 1.00 90.06 164 LYS A O 1
ATOM 1256 N N . ARG A 1 165 ? 2.910 10.560 0.808 1.00 90.25 165 ARG A N 1
ATOM 1257 C CA . ARG A 1 165 ? 3.246 11.461 -0.301 1.00 90.25 165 ARG A CA 1
ATOM 1258 C C . ARG A 1 165 ? 2.138 12.474 -0.577 1.00 90.25 165 ARG A C 1
ATOM 1260 O O . ARG A 1 165 ? 2.461 13.625 -0.854 1.00 90.25 165 ARG A O 1
ATOM 1267 N N . ALA A 1 166 ? 0.879 12.070 -0.430 1.00 88.19 166 ALA A N 1
ATOM 1268 C CA . ALA A 1 166 ? -0.260 12.976 -0.497 1.00 88.19 166 ALA A CA 1
ATOM 1269 C C . ALA A 1 166 ? -0.223 14.023 0.628 1.00 88.19 166 ALA A C 1
ATOM 1271 O O . ALA A 1 166 ? -0.355 15.210 0.353 1.00 88.19 166 ALA A O 1
ATOM 1272 N N . ALA A 1 167 ? 0.076 13.615 1.868 1.00 85.75 167 ALA A N 1
ATOM 1273 C CA . ALA A 1 167 ? 0.280 14.540 2.988 1.00 85.75 167 ALA A CA 1
ATOM 1274 C C . ALA A 1 167 ? 1.443 15.524 2.741 1.00 85.75 167 ALA A C 1
ATOM 1276 O O . ALA A 1 167 ? 1.418 16.661 3.197 1.00 85.75 167 ALA A O 1
ATOM 1277 N N . ALA A 1 168 ? 2.457 15.106 1.979 1.00 86.75 168 ALA A N 1
ATOM 1278 C CA . ALA A 1 168 ? 3.561 15.957 1.536 1.00 86.75 168 ALA A CA 1
ATOM 1279 C C . ALA A 1 168 ? 3.270 16.746 0.238 1.00 86.75 168 ALA A C 1
ATOM 1281 O O . ALA A 1 168 ? 4.220 17.227 -0.389 1.00 86.75 168 ALA A O 1
ATOM 1282 N N . GLU A 1 169 ? 2.001 16.821 -0.183 1.00 87.38 169 GLU A N 1
ATOM 1283 C CA . GLU A 1 169 ? 1.506 17.557 -1.356 1.00 87.38 169 GLU A CA 1
ATOM 1284 C C . GLU A 1 169 ? 2.255 17.215 -2.657 1.00 87.38 169 GLU A C 1
ATOM 1286 O O . GLU A 1 169 ? 2.580 18.070 -3.482 1.00 87.38 169 GLU A O 1
ATOM 1291 N N . LYS A 1 170 ? 2.590 15.934 -2.851 1.00 84.94 170 LYS A N 1
ATOM 1292 C CA . LYS A 1 170 ? 3.242 15.470 -4.081 1.00 84.94 170 LYS A CA 1
ATOM 1293 C C . LYS A 1 170 ? 2.202 15.206 -5.168 1.00 84.94 170 LYS A C 1
ATOM 1295 O O . LYS A 1 170 ? 1.513 14.184 -5.124 1.00 84.94 170 LYS A O 1
ATOM 1300 N N . GLU A 1 171 ? 2.141 16.107 -6.155 1.00 82.25 171 GLU A N 1
ATOM 1301 C CA . GLU A 1 171 ? 1.193 16.077 -7.286 1.00 82.25 171 GLU A CA 1
ATOM 1302 C C . GLU A 1 171 ? 1.089 14.693 -7.947 1.00 82.25 171 GLU A C 1
ATOM 1304 O O . GLU A 1 171 ? -0.010 14.186 -8.150 1.00 82.25 171 GLU A O 1
ATOM 1309 N N . ASP A 1 172 ? 2.226 14.028 -8.175 1.00 79.69 172 ASP A N 1
ATOM 1310 C CA . ASP A 1 172 ? 2.324 12.705 -8.814 1.00 79.69 172 ASP A CA 1
ATOM 1311 C C . ASP A 1 172 ? 1.656 11.548 -8.042 1.00 79.69 172 ASP A C 1
ATOM 1313 O O . ASP A 1 172 ? 1.581 10.425 -8.541 1.00 79.69 172 ASP A O 1
ATOM 1317 N N . THR A 1 173 ? 1.178 11.795 -6.822 1.00 81.31 173 THR A N 1
ATOM 1318 C CA . THR A 1 173 ? 0.506 10.794 -5.980 1.00 81.31 173 THR A CA 1
ATOM 1319 C C . THR A 1 173 ? -0.861 11.214 -5.468 1.00 81.31 173 THR A C 1
ATOM 1321 O O . THR A 1 173 ? -1.556 10.376 -4.893 1.00 81.31 173 THR A O 1
ATOM 1324 N N . MET A 1 174 ? -1.279 12.457 -5.716 1.00 83.81 174 MET A N 1
ATOM 1325 C CA . MET A 1 174 ? -2.597 12.940 -5.302 1.00 83.81 174 MET A CA 1
ATOM 1326 C C . MET A 1 174 ? -3.718 12.154 -5.983 1.00 83.81 174 MET A C 1
ATOM 1328 O O . MET A 1 174 ? -4.609 11.664 -5.298 1.00 83.81 174 MET A O 1
ATOM 1332 N N . GLU A 1 175 ? -3.616 11.903 -7.291 1.00 83.75 175 GLU A N 1
ATOM 1333 C CA . GLU A 1 175 ? -4.616 11.105 -8.019 1.00 83.75 175 GLU A CA 1
ATOM 1334 C C . GLU A 1 175 ? -4.738 9.668 -7.480 1.00 83.75 175 GLU A C 1
ATOM 1336 O O . GLU A 1 175 ? -5.830 9.101 -7.402 1.00 83.75 175 GLU A O 1
ATOM 1341 N N . LEU A 1 176 ? -3.614 9.057 -7.081 1.00 80.94 176 LEU A N 1
ATOM 1342 C CA . LEU A 1 176 ? -3.614 7.725 -6.470 1.00 80.94 176 LEU A CA 1
ATOM 1343 C C . LEU A 1 176 ? -4.260 7.743 -5.081 1.00 80.94 176 LEU A C 1
ATOM 1345 O O . LEU A 1 176 ? -4.935 6.782 -4.711 1.00 80.94 176 LEU A O 1
ATOM 1349 N N . TYR A 1 177 ? -4.047 8.816 -4.319 1.00 83.56 177 TYR A N 1
ATOM 1350 C CA . TYR A 1 177 ? -4.625 8.997 -2.993 1.00 83.56 177 TYR A CA 1
ATOM 1351 C C . TYR A 1 177 ? -6.132 9.261 -3.047 1.00 83.56 177 TYR A C 1
ATOM 1353 O O . TYR A 1 177 ? -6.882 8.639 -2.300 1.00 83.56 177 TYR A O 1
ATOM 1361 N N . GLU A 1 178 ? -6.607 10.089 -3.978 1.00 80.62 178 GLU A N 1
ATOM 1362 C CA . GLU A 1 178 ? -8.039 10.358 -4.169 1.00 80.62 178 GLU A CA 1
ATOM 1363 C C . GLU A 1 178 ? -8.848 9.078 -4.420 1.00 80.62 178 GLU A C 1
ATOM 1365 O O . GLU A 1 178 ? -9.966 8.921 -3.931 1.00 80.62 178 GLU A O 1
ATOM 1370 N N . ARG A 1 179 ? -8.257 8.106 -5.118 1.00 75.88 179 ARG A N 1
ATOM 1371 C CA . ARG A 1 179 ? -8.870 6.792 -5.372 1.00 75.88 179 ARG A CA 1
ATOM 1372 C C . ARG A 1 179 ? -8.926 5.884 -4.144 1.00 75.88 179 ARG A C 1
ATOM 1374 O O . ARG A 1 179 ? -9.731 4.952 -4.128 1.00 75.88 179 ARG A O 1
ATOM 1381 N N . LEU A 1 180 ? -8.079 6.129 -3.144 1.00 74.94 180 LEU A N 1
ATOM 1382 C CA . LEU A 1 180 ? -8.101 5.427 -1.860 1.00 74.94 180 LEU A CA 1
ATOM 1383 C C . LEU A 1 180 ? -9.159 5.994 -0.909 1.00 74.94 180 LEU A C 1
ATOM 1385 O O . LEU A 1 180 ? -9.607 5.259 -0.034 1.00 74.94 180 LEU A O 1
ATOM 1389 N N . LEU A 1 181 ? -9.601 7.246 -1.097 1.00 75.38 181 LEU A N 1
ATOM 1390 C CA . LEU A 1 181 ? -10.577 7.903 -0.215 1.00 75.38 181 LEU A CA 1
ATOM 1391 C C . LEU A 1 181 ? -11.842 7.066 0.053 1.00 75.38 181 LEU A C 1
ATOM 1393 O O . LEU A 1 181 ? -12.248 6.997 1.212 1.00 75.38 181 LEU A O 1
ATOM 1397 N N . PRO A 1 182 ? -12.450 6.367 -0.931 1.00 76.94 182 PRO A N 1
ATOM 1398 C CA . PRO A 1 182 ? -13.614 5.523 -0.667 1.00 76.94 182 PRO A CA 1
ATOM 1399 C C . PRO A 1 182 ? -13.351 4.353 0.292 1.00 76.94 182 PRO A C 1
ATOM 1401 O O . PRO A 1 182 ? -14.298 3.842 0.875 1.00 76.94 182 PRO A O 1
ATOM 1404 N N . ALA A 1 183 ? -12.098 3.911 0.447 1.00 69.56 183 ALA A N 1
ATOM 1405 C CA . ALA A 1 183 ? -11.720 2.846 1.378 1.00 69.56 183 ALA A CA 1
ATOM 1406 C C . ALA A 1 183 ? -11.423 3.351 2.803 1.00 69.56 183 ALA A C 1
ATOM 1408 O O . ALA A 1 183 ? -11.205 2.533 3.698 1.00 69.56 183 ALA A O 1
ATOM 1409 N N . PHE A 1 184 ? -11.382 4.674 3.011 1.00 71.06 184 PHE A N 1
ATOM 1410 C CA . PHE A 1 184 ? -11.217 5.298 4.331 1.00 71.06 184 PHE A CA 1
ATOM 1411 C C . PHE A 1 184 ? -12.554 5.537 5.054 1.00 71.06 184 PHE A C 1
ATOM 1413 O O . PHE A 1 184 ? -12.540 5.872 6.237 1.00 71.06 184 PHE A O 1
ATOM 1420 N N . ALA A 1 185 ? -13.683 5.392 4.348 1.00 57.69 185 ALA A N 1
ATOM 1421 C CA . ALA A 1 185 ? -15.044 5.509 4.881 1.00 57.69 185 ALA A CA 1
ATOM 1422 C C . ALA A 1 185 ? -15.518 4.199 5.536 1.00 57.69 185 ALA A C 1
ATOM 1424 O O . ALA A 1 185 ? -16.229 4.283 6.562 1.00 57.69 185 ALA A O 1
#

Radius of gyration: 16.11 Å; chains: 1; bounding box: 32×36×44 Å

Secondary structure (DSSP, 8-state):
--EEEEEEE--TT-SEEEEEEEEE-HHHHHHHHHHHHHHHHHHHS-GGGTTT----HHHHHH--SSS-GGGS-HHHHHHHHHHHHTHHHHHT-EEEEEEEETTT--HHHHHHHHHHHHHHT---S-------------PPPP----TTT-HHHHHHHHHHHHHHHHHTT-HHHHHHHHTTGGG--